Protein AF-A0A931E2P8-F1 (afdb_monomer)

InterPro domains:
  IPR029050 Immunoprotective extracellular, immunoglobulin-like domain superfamily [G3DSA:2.60.40.1240] (151-282)
  IPR029051 Domain of unknown function DUF4352 [PF11611] (153-278)

Secondary structure (DSSP, 8-state):
--------------------------------------PPPP----------PPPPPPPPPPPPPPPPPPPP------PPPP-PPPPP--TTSHHHHHHHHHHHHHHHHHHHHHHHHHHHHHHHTS--S-------SS-----SBTTB-BPTT-EEEETTEEEEEEEEETTTHHHHHHH-TTSPPPPTTEEEEEEEEEEEE----TT-B----EEEEE-TTS-EE-TTS-----TTB--SSS--B-TT-EEEEEEEEEEETTTGGG-EEEEESSTTSPPEEEE--

Structure (mmCIF, N/CA/C/O backbone):
data_AF-A0A931E2P8-F1
#
_entry.id   AF-A0A931E2P8-F1
#
loop_
_atom_site.group_PDB
_atom_site.id
_atom_site.type_symbol
_atom_site.label_atom_id
_atom_site.label_alt_id
_atom_site.label_comp_id
_atom_site.label_asym_id
_atom_site.label_entity_id
_atom_site.label_seq_id
_atom_site.pdbx_PDB_ins_code
_atom_site.Cartn_x
_atom_site.Cartn_y
_atom_site.Cartn_z
_atom_site.occupancy
_atom_site.B_iso_or_equiv
_atom_site.auth_seq_id
_atom_site.auth_comp_id
_atom_site.auth_asym_id
_atom_site.auth_atom_id
_atom_site.pdbx_PDB_model_num
ATOM 1 N N . MET A 1 1 ? -24.477 52.926 55.273 1.00 49.22 1 MET A N 1
ATOM 2 C CA . MET A 1 1 ? -25.189 52.303 56.408 1.00 49.22 1 MET A CA 1
ATOM 3 C C . MET A 1 1 ? -24.153 51.534 57.201 1.00 49.22 1 MET A C 1
ATOM 5 O O . MET A 1 1 ? -23.652 50.525 56.728 1.00 49.22 1 MET A O 1
ATOM 9 N N . SER A 1 2 ? -23.715 52.140 58.300 1.00 45.00 2 SER A N 1
ATOM 10 C CA . SER A 1 2 ? -22.573 51.716 59.109 1.00 45.00 2 SER A CA 1
ATOM 11 C C . SER A 1 2 ? -22.989 50.672 60.145 1.00 45.00 2 SER A C 1
ATOM 13 O O . SER A 1 2 ? -24.054 50.790 60.743 1.00 45.00 2 SER A O 1
ATOM 15 N N . SER A 1 3 ? -22.128 49.674 60.345 1.00 45.75 3 SER A N 1
ATOM 16 C CA . SER A 1 3 ? -22.247 48.615 61.353 1.00 45.75 3 SER A CA 1
ATOM 17 C C . SER A 1 3 ? -21.856 49.133 62.749 1.00 45.75 3 SER A C 1
ATOM 19 O O . SER A 1 3 ? -20.834 49.805 62.891 1.00 45.75 3 SER A O 1
ATOM 21 N N . MET A 1 4 ? -22.665 48.824 63.770 1.00 56.88 4 MET A N 1
ATOM 22 C CA . MET A 1 4 ? -22.442 49.117 65.196 1.00 56.88 4 MET A CA 1
ATOM 23 C C . MET A 1 4 ? -22.637 47.828 66.029 1.00 56.88 4 MET A C 1
ATOM 25 O O . MET A 1 4 ? -23.747 47.313 66.054 1.00 56.88 4 MET A O 1
ATOM 29 N N . TYR A 1 5 ? -21.531 47.336 66.626 1.00 54.03 5 TYR A N 1
ATOM 30 C CA . TYR A 1 5 ? -21.253 46.729 67.967 1.00 54.03 5 TYR A CA 1
ATOM 31 C C . TYR A 1 5 ? -22.404 46.103 68.829 1.00 54.03 5 TYR A C 1
ATOM 33 O O . TYR A 1 5 ? -23.536 46.554 68.694 1.00 54.03 5 TYR A O 1
ATOM 41 N N . PRO A 1 6 ? -22.158 45.189 69.830 1.00 64.38 6 PRO A N 1
ATOM 42 C CA . PRO A 1 6 ? -21.039 45.285 70.789 1.00 64.38 6 PRO A CA 1
ATOM 43 C C . PRO A 1 6 ? -20.489 43.918 71.379 1.00 64.38 6 PRO A C 1
ATOM 45 O O . PRO A 1 6 ? -20.501 42.945 70.632 1.00 64.38 6 PRO A O 1
ATOM 48 N N . PRO A 1 7 ? -19.898 43.800 72.611 1.00 65.75 7 PRO A N 1
ATOM 49 C CA . PRO A 1 7 ? -18.526 43.283 72.829 1.00 65.75 7 PRO A CA 1
ATOM 50 C C . PRO A 1 7 ? -18.394 42.185 73.937 1.00 65.75 7 PRO A C 1
ATOM 52 O O . PRO A 1 7 ? -19.388 41.771 74.525 1.00 65.75 7 PRO A O 1
ATOM 55 N N . SER A 1 8 ? -17.159 41.748 74.252 1.00 48.59 8 SER A N 1
ATOM 56 C CA . SER A 1 8 ? -16.618 41.182 75.534 1.00 48.59 8 SER A CA 1
ATOM 57 C C . SER A 1 8 ? -15.547 40.121 75.199 1.00 48.59 8 SER A C 1
ATOM 59 O O . SER A 1 8 ? -15.795 39.274 74.356 1.00 48.59 8 SER A O 1
ATOM 61 N N . GLY A 1 9 ? -14.278 40.144 75.639 1.00 39.28 9 GLY A N 1
ATOM 62 C CA . GLY A 1 9 ? -13.654 40.429 76.945 1.00 39.28 9 GLY A CA 1
ATOM 63 C C . GLY A 1 9 ? -13.266 39.074 77.574 1.00 39.28 9 GLY A C 1
ATOM 64 O O . GLY A 1 9 ? -14.131 38.220 77.663 1.00 39.28 9 GLY A O 1
ATOM 65 N N . GLY A 1 10 ? -12.058 38.718 78.022 1.00 38.69 10 GLY A N 1
ATOM 66 C CA . GLY A 1 10 ? -10.728 39.318 78.166 1.00 38.69 10 GLY A CA 1
ATOM 67 C C . GLY A 1 10 ? -9.876 38.412 79.102 1.00 38.69 10 GLY A C 1
ATOM 68 O O . GLY A 1 10 ? -10.458 37.619 79.838 1.00 38.69 10 GLY A O 1
ATOM 69 N N . ARG A 1 11 ? -8.539 38.632 79.133 1.00 43.88 11 ARG A N 1
ATOM 70 C CA . ARG A 1 11 ? -7.460 38.073 80.020 1.00 43.88 11 ARG A CA 1
ATOM 71 C C . ARG A 1 11 ? -6.881 36.708 79.572 1.00 43.88 11 ARG A C 1
ATOM 73 O O . ARG A 1 11 ? -7.642 35.764 79.452 1.00 43.88 11 ARG A O 1
ATOM 80 N N . GLY A 1 12 ? -5.590 36.515 79.239 1.00 39.03 12 GLY A N 1
ATOM 81 C CA . GLY A 1 12 ? -4.296 37.033 79.766 1.00 39.03 12 GLY A CA 1
ATOM 82 C C . GLY A 1 12 ? -3.753 36.013 80.794 1.00 39.03 12 GLY A C 1
ATOM 83 O O . GLY A 1 12 ? -4.542 35.604 81.633 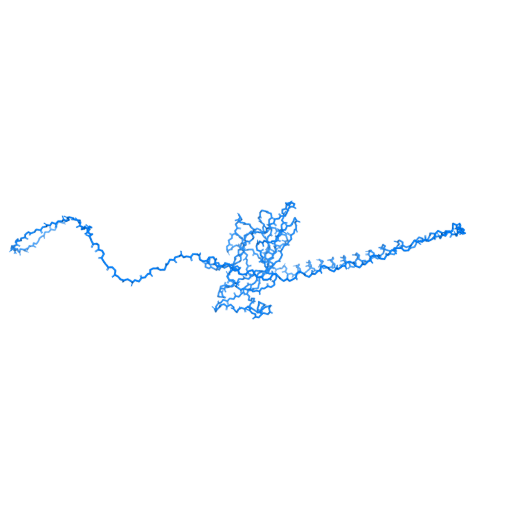1.00 39.03 12 GLY A O 1
ATOM 84 N N . ASN A 1 13 ? -2.517 35.494 80.854 1.00 38.19 13 ASN A N 1
ATOM 85 C CA . ASN A 1 13 ? -1.162 35.816 80.373 1.00 38.19 13 ASN A CA 1
ATOM 86 C C . ASN A 1 13 ? -0.294 34.530 80.445 1.00 38.19 13 ASN A C 1
ATOM 88 O O . ASN A 1 13 ? -0.609 33.649 81.243 1.00 38.19 13 ASN A O 1
ATOM 92 N N . GLY A 1 14 ? 0.854 34.486 79.751 1.00 40.59 14 GLY A N 1
ATOM 93 C CA . GLY A 1 14 ? 1.959 33.574 80.098 1.00 40.59 14 GLY A CA 1
ATOM 94 C C . GLY A 1 14 ? 2.991 33.363 78.985 1.00 40.59 14 GLY A C 1
ATOM 95 O O . GLY A 1 14 ? 2.785 32.524 78.120 1.00 40.59 14 GLY A O 1
ATOM 96 N N . GLN A 1 15 ? 4.073 34.142 79.021 1.00 41.91 15 GLN A N 1
ATOM 97 C CA . GLN A 1 15 ? 5.264 34.104 78.154 1.00 41.91 15 GLN A CA 1
ATOM 98 C C . GLN A 1 15 ? 6.120 32.839 78.380 1.00 41.91 15 GLN A C 1
ATOM 100 O O . GLN A 1 15 ? 6.229 32.423 79.528 1.00 41.91 15 GLN A O 1
ATOM 105 N N . ASP A 1 16 ? 6.799 32.313 77.350 1.00 47.06 16 ASP A N 1
ATOM 106 C CA . ASP A 1 16 ? 8.278 32.312 77.260 1.00 47.06 16 ASP A CA 1
ATOM 107 C C . ASP A 1 16 ? 8.765 31.882 75.855 1.00 47.06 16 ASP A C 1
ATOM 109 O O . ASP A 1 16 ? 8.037 31.272 75.076 1.00 47.06 16 ASP A O 1
ATOM 113 N N . ASN A 1 17 ? 9.989 32.290 75.546 1.00 40.38 17 ASN A N 1
ATOM 114 C CA . ASN A 1 17 ? 10.609 32.538 74.253 1.00 40.38 17 ASN A CA 1
ATOM 115 C C . ASN A 1 17 ? 11.333 31.325 73.642 1.00 40.38 17 ASN A C 1
ATOM 117 O O . ASN A 1 17 ? 11.862 30.486 74.366 1.00 40.38 17 ASN A O 1
ATOM 121 N N . SER A 1 18 ? 11.472 31.316 72.311 1.00 42.84 18 SER A N 1
ATOM 122 C CA . SER A 1 18 ? 12.747 31.341 71.553 1.00 42.84 18 SER A CA 1
ATOM 123 C C . SER A 1 18 ? 12.602 30.664 70.183 1.00 42.84 18 SER A C 1
ATOM 125 O O . SER A 1 18 ? 12.372 29.463 70.064 1.00 42.84 18 SER A O 1
ATOM 127 N N . GLU A 1 19 ? 12.714 31.489 69.145 1.00 52.06 19 GLU A N 1
ATOM 128 C CA . GLU A 1 19 ? 13.025 31.108 67.767 1.00 52.06 19 GLU A CA 1
ATOM 129 C C . GLU A 1 19 ? 14.535 30.825 67.669 1.00 52.06 19 GLU A C 1
ATOM 131 O O . GLU A 1 19 ? 15.288 31.424 68.432 1.00 52.06 19 GLU A O 1
ATOM 136 N N . ASP A 1 20 ? 14.978 29.949 66.757 1.00 47.56 20 ASP A N 1
ATOM 137 C CA . ASP A 1 20 ? 16.137 30.221 65.884 1.00 47.56 20 ASP A CA 1
ATOM 138 C C . ASP A 1 20 ? 16.423 29.086 64.879 1.00 47.56 20 ASP A C 1
ATOM 140 O O . ASP A 1 20 ? 16.027 27.931 65.035 1.00 47.56 20 ASP A O 1
ATOM 144 N N . ASN A 1 21 ? 17.088 29.476 63.792 1.00 42.19 21 ASN A N 1
ATOM 145 C CA . ASN A 1 21 ? 17.084 28.889 62.455 1.00 42.19 21 ASN A CA 1
ATOM 146 C C . ASN A 1 21 ? 18.545 28.663 61.954 1.00 42.19 21 ASN A C 1
ATOM 148 O O . ASN A 1 21 ? 19.312 29.620 61.989 1.00 42.19 21 ASN A O 1
ATOM 152 N N . ILE A 1 22 ? 18.853 27.463 61.393 1.00 42.31 22 ILE A N 1
ATOM 153 C CA . ILE A 1 22 ? 19.942 27.024 60.426 1.00 42.31 22 ILE A CA 1
ATOM 154 C C . ILE A 1 22 ? 21.445 27.187 60.860 1.00 42.31 22 ILE A C 1
ATOM 156 O O . ILE A 1 22 ? 21.683 27.997 61.747 1.00 42.31 22 ILE A O 1
ATOM 160 N N . PRO A 1 23 ? 22.513 26.532 60.275 1.00 50.75 23 PRO A N 1
ATOM 161 C CA . PRO A 1 23 ? 22.641 25.567 59.149 1.00 50.75 23 PRO A CA 1
ATOM 162 C C . PRO A 1 23 ? 23.712 24.415 59.225 1.00 50.75 23 PRO A C 1
ATOM 164 O O . PRO A 1 23 ? 24.406 24.249 60.216 1.00 50.75 23 PRO A O 1
ATOM 167 N N . MET A 1 24 ? 23.793 23.623 58.126 1.00 41.22 24 MET A N 1
ATOM 168 C CA . MET A 1 24 ? 24.846 22.706 57.583 1.00 41.22 24 MET A CA 1
ATOM 169 C C . MET A 1 24 ? 26.050 22.252 58.443 1.00 41.22 24 MET A C 1
ATOM 171 O O . MET A 1 24 ? 26.776 23.085 58.973 1.00 41.22 24 MET A O 1
ATOM 175 N N . SER A 1 25 ? 26.389 20.948 58.345 1.00 43.75 25 SER A N 1
ATOM 176 C CA . SER A 1 25 ? 27.725 20.344 58.048 1.00 43.75 25 SER A CA 1
ATOM 177 C C . SER A 1 25 ? 27.909 19.005 58.777 1.00 43.75 25 SER A C 1
ATOM 179 O O . SER A 1 25 ? 27.671 18.928 59.979 1.00 43.75 25 SER A O 1
ATOM 181 N N . SER A 1 26 ? 28.407 17.960 58.109 1.00 45.16 26 SER A N 1
ATOM 182 C CA . SER A 1 26 ? 29.062 16.826 58.790 1.00 45.16 26 SER A CA 1
ATOM 183 C C . SER A 1 26 ? 30.094 16.139 57.882 1.00 45.16 26 SER A C 1
ATOM 185 O O . SER A 1 26 ? 29.923 16.175 56.663 1.00 45.16 26 SER A O 1
ATOM 187 N N . PRO A 1 27 ? 31.180 15.579 58.455 1.00 53.41 27 PRO A N 1
ATOM 188 C CA . PRO A 1 27 ? 32.508 15.573 57.839 1.00 53.41 27 PRO A CA 1
ATOM 189 C C . PRO A 1 27 ? 33.026 14.182 57.432 1.00 53.41 27 PRO A C 1
ATOM 191 O O . PRO A 1 27 ? 32.533 13.150 57.886 1.00 53.41 27 PRO A O 1
ATOM 194 N N . SER A 1 28 ? 34.065 14.190 56.594 1.00 39.78 28 SER A N 1
ATOM 195 C CA . SER A 1 28 ? 34.936 13.062 56.243 1.00 39.78 28 SER A CA 1
ATOM 196 C C . SER A 1 28 ? 36.103 12.885 57.232 1.00 39.78 28 SER A C 1
ATOM 198 O O . SER A 1 28 ? 36.504 13.861 57.863 1.00 39.78 28 SER A O 1
ATOM 200 N N . ASP A 1 29 ? 36.613 11.641 57.325 1.00 40.47 29 ASP A N 1
ATOM 201 C CA . ASP A 1 29 ? 38.028 11.187 57.483 1.00 40.47 29 ASP A CA 1
ATOM 202 C C . ASP A 1 29 ? 38.094 9.911 58.371 1.00 40.47 29 ASP A C 1
ATOM 204 O O . ASP A 1 29 ? 37.689 9.927 59.528 1.00 40.47 29 ASP A O 1
ATOM 208 N N . TYR A 1 30 ? 38.300 8.709 57.805 1.00 33.56 30 TYR A N 1
ATOM 209 C CA . TYR A 1 30 ? 39.569 7.996 57.505 1.00 33.56 30 TYR A CA 1
ATOM 210 C C . TYR A 1 30 ? 40.187 7.227 58.702 1.00 33.56 30 TYR A C 1
ATOM 212 O O . TYR A 1 30 ? 40.613 7.861 59.654 1.00 33.56 30 TYR A O 1
ATOM 220 N N . TYR A 1 31 ? 40.240 5.877 58.629 1.00 35.06 31 TYR A N 1
ATOM 221 C CA . TYR A 1 31 ? 41.417 4.987 58.846 1.00 35.06 31 TYR A CA 1
ATOM 222 C C . TYR A 1 31 ? 41.067 3.481 58.656 1.00 35.06 31 TYR A C 1
ATOM 224 O O . TYR A 1 31 ? 40.352 2.882 59.450 1.00 35.06 31 TYR A O 1
ATOM 232 N N . ASP A 1 32 ? 41.569 2.930 57.549 1.00 30.81 32 ASP A N 1
ATOM 233 C CA . ASP A 1 32 ? 42.426 1.743 57.316 1.00 30.81 32 ASP A CA 1
ATOM 234 C C . ASP A 1 32 ? 42.237 0.289 57.860 1.00 30.81 32 ASP A C 1
ATOM 236 O O . ASP A 1 32 ? 42.051 0.032 59.044 1.00 30.81 32 ASP A O 1
ATOM 240 N N . TYR A 1 33 ? 42.427 -0.641 56.896 1.00 32.75 33 TYR A N 1
ATOM 241 C CA . TYR A 1 33 ? 42.680 -2.106 56.810 1.00 32.75 33 TYR A CA 1
ATOM 242 C C . TYR A 1 33 ? 42.394 -3.111 57.956 1.00 32.75 33 TYR A C 1
ATOM 244 O O . TYR A 1 33 ? 43.045 -3.116 58.995 1.00 32.75 33 TYR A O 1
ATOM 252 N N . THR A 1 34 ? 41.640 -4.181 57.628 1.00 37.69 34 THR A N 1
ATOM 253 C CA . THR A 1 34 ? 42.180 -5.562 57.456 1.00 37.69 34 THR A CA 1
ATOM 254 C C . THR A 1 34 ? 41.163 -6.561 56.853 1.00 37.69 34 THR A C 1
ATOM 256 O O . THR A 1 34 ? 40.097 -6.816 57.394 1.00 37.69 34 THR A O 1
ATOM 259 N N . SER A 1 35 ? 41.555 -7.124 55.702 1.00 35.00 35 SER A N 1
ATOM 260 C CA . SER A 1 35 ? 41.288 -8.452 55.108 1.00 35.00 35 SER A CA 1
ATOM 261 C C . SER A 1 35 ? 40.168 -9.367 55.659 1.00 35.00 35 SER A C 1
ATOM 263 O O . SER A 1 35 ? 40.291 -9.931 56.742 1.00 35.00 35 SER A O 1
ATOM 265 N N . SER A 1 36 ? 39.183 -9.708 54.814 1.00 40.41 36 SER A N 1
ATOM 266 C CA . SER A 1 36 ? 39.039 -11.081 54.273 1.00 40.41 36 SER A CA 1
ATOM 267 C C . SER A 1 36 ? 37.905 -11.204 53.236 1.00 40.41 36 SER A C 1
ATOM 269 O O . SER A 1 36 ? 36.727 -11.102 53.544 1.00 40.41 36 SER A O 1
ATOM 271 N N . GLY A 1 37 ? 38.316 -11.444 51.985 1.00 35.75 37 GLY A N 1
ATOM 272 C CA . GLY A 1 37 ? 37.671 -12.316 50.995 1.00 35.75 37 GLY A CA 1
ATOM 273 C C . GLY A 1 37 ? 36.203 -12.102 50.613 1.00 35.75 37 GLY A C 1
ATOM 274 O O . GLY A 1 37 ? 35.332 -12.746 51.179 1.00 35.75 37 GLY A O 1
ATOM 275 N N . GLN A 1 38 ? 35.962 -11.411 49.495 1.00 37.75 38 GLN A N 1
ATOM 276 C CA . GLN A 1 38 ? 35.389 -12.058 48.305 1.00 37.75 38 GLN A CA 1
ATOM 277 C C . GLN A 1 38 ? 35.579 -11.168 47.068 1.00 37.75 38 GLN A C 1
ATOM 279 O O . GLN A 1 38 ? 35.230 -9.993 47.038 1.00 37.75 38 GLN A O 1
ATOM 284 N N . SER A 1 39 ? 36.245 -11.752 46.078 1.00 38.91 39 SER A N 1
ATOM 285 C CA . SER A 1 39 ? 36.796 -11.131 44.880 1.00 38.91 39 SER A CA 1
ATOM 286 C C . SER A 1 39 ? 35.727 -10.735 43.865 1.00 38.91 39 SER A C 1
ATOM 288 O O . SER A 1 39 ? 34.932 -11.570 43.435 1.00 38.91 39 SER A O 1
ATOM 290 N N . GLN A 1 40 ? 35.800 -9.482 43.417 1.00 36.84 40 GLN A N 1
ATOM 291 C CA . GLN A 1 40 ? 35.239 -9.007 42.156 1.00 36.84 40 GLN A CA 1
ATOM 292 C C . GLN A 1 40 ? 35.834 -9.802 40.983 1.00 36.84 40 GLN A C 1
ATOM 294 O O . GLN A 1 40 ? 37.048 -10.004 40.912 1.00 36.84 40 GLN A O 1
ATOM 299 N N . ALA A 1 41 ? 34.977 -10.249 40.067 1.00 41.81 41 ALA A N 1
ATOM 300 C CA . ALA A 1 41 ? 35.390 -10.862 38.811 1.00 41.81 41 ALA A CA 1
ATOM 301 C C . ALA A 1 41 ? 35.985 -9.790 37.877 1.00 41.81 41 ALA A C 1
ATOM 303 O O . ALA A 1 41 ? 35.336 -8.764 37.655 1.00 41.81 41 ALA A O 1
ATOM 304 N N . PRO A 1 42 ? 37.189 -9.989 37.314 1.00 44.00 42 PRO A N 1
ATOM 305 C CA . PRO A 1 42 ? 37.718 -9.087 36.309 1.00 44.00 42 PRO A CA 1
ATOM 306 C C . PRO A 1 42 ? 37.137 -9.426 34.933 1.00 44.00 42 PRO A C 1
ATOM 308 O O . PRO A 1 42 ? 37.080 -10.585 34.521 1.00 44.00 42 PRO A O 1
ATOM 311 N N . PHE A 1 43 ? 36.759 -8.377 34.204 1.00 47.19 43 PHE A N 1
ATOM 312 C CA . PHE A 1 43 ? 36.606 -8.397 32.756 1.00 47.19 43 PHE A CA 1
ATOM 313 C C . PHE A 1 43 ? 37.955 -8.764 32.121 1.00 47.19 43 PHE A C 1
ATOM 315 O O . PHE A 1 43 ? 38.823 -7.915 31.936 1.00 47.19 43 PHE A O 1
ATOM 322 N N . GLY A 1 44 ? 38.131 -10.049 31.822 1.00 40.62 44 GLY A N 1
ATOM 323 C CA . GLY A 1 44 ? 39.202 -10.578 30.990 1.00 40.62 44 GLY A CA 1
ATOM 324 C C . GLY A 1 44 ? 38.611 -11.069 29.676 1.00 40.62 44 GLY A C 1
ATOM 325 O O . GLY A 1 44 ? 37.882 -12.057 29.653 1.00 40.62 44 GLY A O 1
ATOM 326 N N . GLN A 1 45 ? 38.906 -10.359 28.588 1.00 45.59 45 GLN A N 1
ATOM 327 C CA . GLN A 1 45 ? 38.711 -10.853 27.230 1.00 45.59 45 GLN A CA 1
ATOM 328 C C . GLN A 1 45 ? 39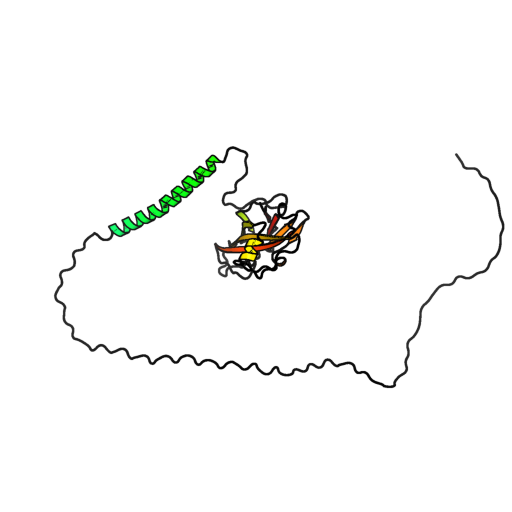.655 -12.038 26.998 1.00 45.59 45 GLN A C 1
ATOM 330 O O . GLN A 1 45 ? 40.792 -11.861 26.567 1.00 45.59 45 GLN A O 1
ATOM 335 N N . ASP A 1 46 ? 39.181 -13.252 27.265 1.00 34.84 46 ASP A N 1
ATOM 336 C CA . ASP A 1 46 ? 39.786 -14.451 26.700 1.00 34.84 46 ASP A CA 1
ATOM 337 C C . ASP A 1 46 ? 39.323 -14.575 25.245 1.00 34.84 46 ASP A C 1
ATOM 339 O O . ASP A 1 46 ? 38.284 -15.163 24.935 1.00 34.84 46 ASP A O 1
ATOM 343 N N . TYR A 1 47 ? 40.129 -14.035 24.329 1.00 41.78 47 TYR A N 1
ATOM 344 C CA . TYR A 1 47 ? 40.143 -14.475 22.935 1.00 41.78 47 TYR A CA 1
ATOM 345 C C . TYR A 1 47 ? 40.656 -15.917 22.886 1.00 41.78 47 TYR A C 1
ATOM 347 O O . TYR A 1 47 ? 41.792 -16.200 22.503 1.00 41.78 47 TYR A O 1
ATOM 355 N N . ARG A 1 48 ? 39.804 -16.867 23.273 1.00 38.69 48 ARG A N 1
ATOM 356 C CA . ARG A 1 48 ? 39.970 -18.251 22.854 1.00 38.69 48 ARG A CA 1
ATOM 357 C C . ARG A 1 48 ? 39.593 -18.318 21.384 1.00 38.69 48 ARG A C 1
ATOM 359 O O . ARG A 1 48 ? 38.427 -18.193 21.026 1.00 38.69 48 ARG A O 1
ATOM 366 N N . ALA A 1 49 ? 40.622 -18.486 20.558 1.00 41.78 49 ALA A N 1
ATOM 367 C CA . ALA A 1 49 ? 40.524 -18.800 19.146 1.00 41.78 49 ALA A CA 1
ATOM 368 C C . ALA A 1 49 ? 39.389 -19.805 18.907 1.00 41.78 49 ALA A C 1
ATOM 370 O O . ALA A 1 49 ? 39.471 -20.962 19.327 1.00 41.78 49 ALA A O 1
ATOM 371 N N . GLN A 1 50 ? 38.330 -19.351 18.234 1.00 41.19 50 GLN A N 1
ATOM 372 C CA . GLN A 1 50 ? 37.413 -20.250 17.560 1.00 41.19 50 GLN A CA 1
ATOM 373 C C . GLN A 1 50 ? 38.257 -21.047 16.572 1.00 41.19 50 GLN A C 1
ATOM 375 O O . GLN A 1 50 ? 38.822 -20.510 15.620 1.00 41.19 50 GLN A O 1
ATOM 380 N N . SER A 1 51 ? 38.403 -22.332 16.869 1.00 39.84 51 SER A N 1
ATOM 381 C CA . SER A 1 51 ? 38.956 -23.318 15.960 1.00 39.84 51 SER A CA 1
ATOM 382 C C . SER A 1 51 ? 38.259 -23.165 14.617 1.00 39.84 51 SER A C 1
ATOM 384 O O . SER A 1 51 ? 37.036 -23.285 14.543 1.00 39.84 51 SER A O 1
ATOM 386 N N . TYR A 1 52 ? 39.054 -22.863 13.595 1.00 45.19 52 TYR A N 1
ATOM 387 C CA . TYR A 1 52 ? 38.651 -22.749 12.205 1.00 45.19 52 TYR A CA 1
ATOM 388 C C . TYR A 1 52 ? 37.654 -23.858 11.868 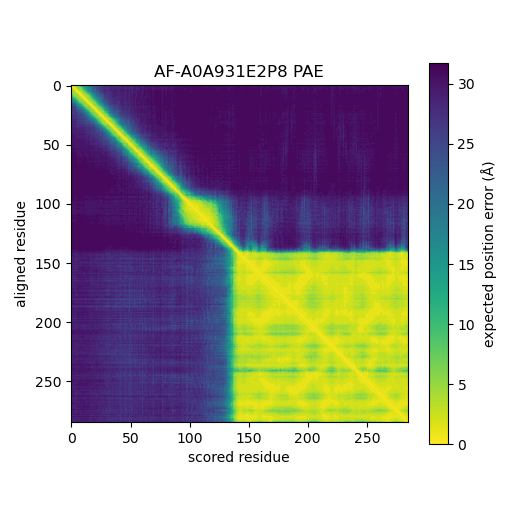1.00 45.19 52 TYR A C 1
ATOM 390 O O . TYR A 1 52 ? 37.985 -25.043 11.961 1.00 45.19 52 TYR A O 1
ATOM 398 N N . ALA A 1 53 ? 36.432 -23.469 11.503 1.00 45.22 53 ALA A N 1
ATOM 399 C CA . ALA A 1 53 ? 35.525 -24.369 10.820 1.00 45.22 53 ALA A CA 1
ATOM 400 C C . ALA A 1 53 ? 36.302 -24.971 9.643 1.00 45.22 53 ALA A C 1
ATOM 402 O O . ALA A 1 53 ? 36.870 -24.243 8.823 1.00 45.22 53 ALA A O 1
ATOM 403 N N . GLN A 1 54 ? 36.403 -26.299 9.632 1.00 44.38 54 GLN A N 1
ATOM 404 C CA . GLN A 1 54 ? 37.036 -27.048 8.559 1.00 44.38 54 GLN A CA 1
ATOM 405 C C . GLN A 1 54 ? 36.413 -26.599 7.239 1.00 44.38 54 GLN A C 1
ATOM 407 O O . GLN A 1 54 ? 35.210 -26.747 7.029 1.00 44.38 54 GLN A O 1
ATOM 412 N N . GLN A 1 55 ? 37.236 -26.023 6.364 1.00 50.72 55 GLN A N 1
ATOM 413 C CA . GLN A 1 55 ? 36.860 -25.799 4.979 1.00 50.72 55 GLN A CA 1
ATOM 414 C C . GLN A 1 55 ? 36.461 -27.153 4.393 1.00 50.72 55 GLN A C 1
ATOM 416 O O . GLN A 1 55 ? 37.250 -28.101 4.414 1.00 50.72 55 GLN A O 1
ATOM 421 N N . ALA A 1 56 ? 35.232 -27.245 3.890 1.00 51.38 56 ALA A N 1
ATOM 422 C CA . ALA A 1 56 ? 34.830 -28.358 3.050 1.00 51.38 56 ALA A CA 1
ATOM 423 C C . ALA A 1 56 ? 35.859 -28.508 1.911 1.00 51.38 56 ALA A C 1
ATOM 425 O O . ALA A 1 56 ? 36.300 -27.491 1.359 1.00 51.38 56 ALA A O 1
ATOM 426 N N . PRO A 1 57 ? 36.282 -29.733 1.556 1.00 50.56 57 PRO A N 1
ATOM 427 C CA . PRO A 1 57 ? 37.206 -29.919 0.452 1.00 50.56 57 PRO A CA 1
ATOM 428 C C . PRO A 1 57 ? 36.581 -29.352 -0.824 1.00 50.56 57 PRO A C 1
ATOM 430 O O . PRO A 1 57 ? 35.490 -29.753 -1.231 1.00 50.56 57 PRO A O 1
ATOM 433 N N . GLN A 1 58 ? 37.288 -28.402 -1.438 1.00 45.41 58 GLN A N 1
ATOM 434 C CA . GLN A 1 58 ? 36.998 -27.894 -2.773 1.00 45.41 58 GLN A CA 1
ATOM 435 C C . GLN A 1 58 ? 36.872 -29.094 -3.720 1.00 45.41 58 GLN A C 1
ATOM 437 O O . GLN A 1 58 ? 37.827 -29.852 -3.905 1.00 45.41 58 GLN A O 1
ATOM 442 N N . GLN A 1 59 ? 35.683 -29.287 -4.290 1.00 53.34 59 GLN A N 1
ATOM 443 C CA . GLN A 1 59 ? 35.478 -30.232 -5.384 1.00 53.34 59 GLN A CA 1
ATOM 444 C C . GLN A 1 59 ? 36.411 -29.814 -6.534 1.00 53.34 59 GLN A C 1
ATOM 446 O O . GLN A 1 59 ? 36.386 -28.643 -6.925 1.00 53.34 59 GLN A O 1
ATOM 451 N N . PRO A 1 60 ? 37.255 -30.706 -7.081 1.00 52.00 60 PRO A N 1
ATOM 452 C CA . PRO A 1 60 ? 38.044 -30.370 -8.254 1.00 52.00 60 PRO A CA 1
ATOM 453 C C . PRO A 1 60 ? 37.098 -30.016 -9.401 1.00 52.00 60 PRO A C 1
ATOM 455 O O . PRO A 1 60 ? 36.155 -30.759 -9.676 1.00 52.00 60 PRO A O 1
ATOM 458 N N . TYR A 1 61 ? 37.362 -28.902 -10.085 1.00 48.59 61 TYR A N 1
ATOM 459 C CA . TYR A 1 61 ? 36.726 -28.604 -11.365 1.00 48.59 61 TYR A CA 1
ATOM 460 C C . TYR A 1 61 ? 36.802 -29.847 -12.272 1.00 48.59 61 TYR A C 1
ATOM 462 O O . TYR A 1 61 ? 37.880 -30.446 -12.372 1.00 48.59 61 TYR A O 1
ATOM 470 N N . PRO A 1 62 ? 35.709 -30.257 -12.940 1.00 57.97 62 PRO A N 1
ATOM 471 C CA . PRO A 1 62 ? 35.783 -31.354 -13.889 1.00 57.97 62 PRO A CA 1
ATOM 472 C C . PRO A 1 62 ? 36.777 -30.990 -14.996 1.00 57.97 62 PRO A C 1
ATOM 474 O O . PRO A 1 62 ? 36.676 -29.938 -15.630 1.00 57.97 62 PRO A O 1
ATOM 477 N N . GLN A 1 63 ? 37.767 -31.862 -15.199 1.00 55.69 63 GLN A N 1
ATOM 478 C CA . GLN A 1 63 ? 38.726 -31.737 -16.289 1.00 55.69 63 GLN A CA 1
ATOM 479 C C . GLN A 1 63 ? 37.967 -31.714 -17.619 1.00 55.69 63 GLN A C 1
ATOM 481 O O . GLN A 1 63 ? 37.134 -32.584 -17.882 1.00 55.69 63 GLN A O 1
ATOM 486 N N . GLN A 1 64 ? 38.253 -30.720 -18.460 1.00 55.91 64 GLN A N 1
ATOM 487 C CA . GLN A 1 64 ? 37.755 -30.695 -19.831 1.00 55.91 64 GLN A CA 1
ATOM 488 C C . GLN A 1 64 ? 38.238 -31.954 -20.557 1.00 55.91 64 GLN A C 1
ATOM 490 O O . GLN A 1 64 ? 39.430 -32.268 -20.551 1.00 55.91 64 GLN A O 1
ATOM 495 N N . ALA A 1 65 ? 37.305 -32.677 -21.176 1.00 57.28 65 ALA A N 1
ATOM 496 C CA . ALA A 1 65 ? 37.630 -33.808 -22.031 1.00 57.28 65 ALA A CA 1
ATOM 497 C C . ALA A 1 65 ? 38.588 -33.366 -23.159 1.00 57.28 65 ALA A C 1
ATOM 499 O O . ALA A 1 65 ? 38.470 -32.234 -23.644 1.00 57.28 65 ALA A O 1
ATOM 500 N N . PRO A 1 66 ? 39.517 -34.229 -23.612 1.00 54.50 66 PRO A N 1
ATOM 501 C CA . PRO A 1 66 ? 40.401 -33.899 -24.722 1.00 54.50 66 PRO A CA 1
ATOM 502 C C . PRO A 1 66 ? 39.581 -33.537 -25.964 1.00 54.50 66 PRO A C 1
ATOM 504 O O . PRO A 1 66 ? 38.753 -34.327 -26.422 1.00 54.50 66 PRO A O 1
ATOM 507 N N . GLN A 1 67 ? 39.827 -32.349 -26.516 1.00 49.47 67 GLN A N 1
ATOM 508 C CA . GLN A 1 67 ? 39.290 -31.941 -27.811 1.00 49.47 67 GLN A CA 1
ATOM 509 C C . GLN A 1 67 ? 39.770 -32.941 -28.872 1.00 49.47 67 GLN A C 1
ATOM 511 O O . GLN A 1 67 ? 40.972 -33.100 -29.091 1.00 49.47 67 GLN A O 1
ATOM 516 N N . GLN A 1 68 ? 38.834 -33.638 -29.515 1.00 52.72 68 GLN A N 1
ATOM 517 C CA . GLN A 1 68 ? 39.132 -34.464 -30.682 1.00 52.72 68 GLN A CA 1
ATOM 518 C C . GLN A 1 68 ? 39.605 -33.542 -31.823 1.00 52.72 68 GLN A C 1
ATOM 520 O O . GLN A 1 68 ? 38.953 -32.525 -32.077 1.00 52.72 68 GLN A O 1
ATOM 525 N N . PRO A 1 69 ? 40.708 -33.850 -32.530 1.00 49.03 69 PRO A N 1
ATOM 526 C CA . PRO A 1 69 ? 41.113 -33.072 -33.693 1.00 49.03 69 PRO A CA 1
ATOM 527 C C . PRO A 1 69 ? 40.048 -33.172 -34.788 1.00 49.03 69 PRO A C 1
ATOM 529 O O . PRO A 1 69 ? 39.618 -34.271 -35.141 1.00 49.03 69 PRO A O 1
ATOM 532 N N . TYR A 1 70 ? 39.653 -32.033 -35.357 1.00 39.12 70 TYR A N 1
ATOM 533 C CA . TYR A 1 70 ? 38.833 -32.008 -36.567 1.00 39.12 70 TYR A CA 1
ATOM 534 C C . TYR A 1 70 ? 39.532 -32.804 -37.684 1.00 39.12 70 TYR A C 1
ATOM 536 O O . TYR A 1 70 ? 40.720 -32.570 -37.934 1.00 39.12 70 TYR A O 1
ATOM 544 N N . PRO A 1 71 ? 38.842 -33.720 -38.389 1.00 47.69 71 PRO A N 1
ATOM 545 C CA . PRO A 1 71 ? 39.431 -34.382 -39.540 1.00 47.69 71 PRO A CA 1
ATOM 546 C C . PRO A 1 71 ? 39.703 -33.353 -40.643 1.00 47.69 71 PRO A C 1
ATOM 548 O O . PRO A 1 71 ? 38.805 -32.640 -41.091 1.00 47.69 71 PRO A O 1
ATOM 551 N N . GLN A 1 72 ? 40.960 -33.287 -41.084 1.00 45.16 72 GLN A N 1
ATOM 552 C CA . GLN A 1 72 ? 41.346 -32.546 -42.280 1.00 45.16 72 GLN A CA 1
ATOM 553 C C . GLN A 1 72 ? 40.677 -33.192 -43.492 1.00 45.16 72 GLN A C 1
ATOM 555 O O . GLN A 1 72 ? 40.938 -34.350 -43.824 1.00 45.16 72 GLN A O 1
ATOM 560 N N . GLN A 1 73 ? 39.801 -32.442 -44.152 1.00 42.00 73 GLN A N 1
ATOM 561 C CA . GLN A 1 73 ? 39.160 -32.889 -45.375 1.00 42.00 73 GLN A CA 1
ATOM 562 C C . GLN A 1 73 ? 40.177 -32.810 -46.518 1.00 42.00 73 GLN A C 1
ATOM 564 O O . GLN A 1 73 ? 40.644 -31.732 -46.887 1.00 42.00 73 GLN A O 1
ATOM 569 N N . ALA A 1 74 ? 40.553 -33.979 -47.034 1.00 42.81 74 ALA A N 1
ATOM 570 C CA . ALA A 1 74 ? 41.452 -34.123 -48.167 1.00 42.81 74 ALA A CA 1
ATOM 571 C C . ALA A 1 74 ? 40.903 -33.392 -49.403 1.00 42.81 74 ALA A C 1
ATOM 573 O O . ALA A 1 74 ? 39.712 -33.455 -49.719 1.00 42.81 74 ALA A O 1
ATOM 574 N N . SER A 1 75 ? 41.804 -32.708 -50.103 1.00 46.03 75 SER A N 1
ATOM 575 C CA . SER A 1 75 ? 41.581 -31.977 -51.345 1.00 46.03 75 SER A CA 1
ATOM 576 C C . SER A 1 75 ? 41.116 -32.908 -52.472 1.00 46.03 75 SER A C 1
ATOM 578 O O . SER A 1 75 ? 41.908 -33.585 -53.124 1.00 46.03 75 SER A O 1
ATOM 580 N N . GLY A 1 76 ? 39.804 -32.926 -52.713 1.00 42.97 76 GLY A N 1
ATOM 581 C CA . GLY A 1 76 ? 39.179 -33.538 -53.884 1.00 42.97 76 GLY A CA 1
ATOM 582 C C . GLY A 1 76 ? 39.006 -32.522 -55.014 1.00 42.97 76 GLY A C 1
ATOM 583 O O . GLY A 1 76 ? 38.565 -31.399 -54.791 1.00 42.97 76 GLY A O 1
ATOM 584 N N . ALA A 1 77 ? 39.393 -32.928 -56.218 1.00 38.81 77 ALA A N 1
ATOM 585 C CA . ALA A 1 77 ? 39.529 -32.126 -57.426 1.00 38.81 77 ALA A CA 1
ATOM 586 C C . ALA A 1 77 ? 38.266 -31.357 -57.871 1.00 38.81 77 ALA A C 1
ATOM 588 O O . ALA A 1 77 ? 37.141 -31.849 -57.786 1.00 38.81 77 ALA A O 1
ATOM 589 N N . TYR A 1 78 ? 38.491 -30.168 -58.437 1.00 40.88 78 TYR A N 1
ATOM 590 C CA . TYR A 1 78 ? 37.494 -29.334 -59.107 1.00 40.88 78 TYR A CA 1
ATOM 591 C C . TYR A 1 78 ? 36.888 -30.051 -60.326 1.00 40.88 78 TYR A C 1
ATOM 593 O O . TYR A 1 78 ? 37.486 -30.087 -61.400 1.00 40.88 78 TYR A O 1
ATOM 601 N N . GLY A 1 79 ? 35.681 -30.593 -60.171 1.00 43.56 79 GLY A N 1
ATOM 602 C CA . GLY A 1 79 ? 34.795 -30.929 -61.283 1.00 43.56 79 GLY A CA 1
ATOM 603 C C . GLY A 1 79 ? 33.819 -29.780 -61.527 1.00 43.56 79 GLY A C 1
ATOM 604 O O . GLY A 1 79 ? 33.068 -29.408 -60.630 1.00 43.56 79 GLY A O 1
ATOM 605 N N . VAL A 1 80 ? 33.829 -29.205 -62.730 1.00 50.84 80 VAL A N 1
ATOM 606 C CA . VAL A 1 80 ? 32.824 -28.224 -63.171 1.00 50.84 80 VAL A CA 1
ATOM 607 C C . VAL A 1 80 ? 31.460 -28.931 -63.253 1.00 50.84 80 VAL A C 1
ATOM 609 O O . VAL A 1 80 ? 31.355 -29.915 -63.989 1.00 50.84 80 VAL A O 1
ATOM 612 N N . PRO A 1 81 ? 30.411 -28.492 -62.530 1.00 51.66 81 PRO A N 1
ATOM 613 C CA . PRO A 1 81 ? 29.100 -29.122 -62.632 1.00 51.66 81 PRO A CA 1
ATOM 614 C C . PRO A 1 81 ? 28.425 -28.771 -63.973 1.00 51.66 81 PRO A C 1
ATOM 616 O O . PRO A 1 81 ? 28.568 -27.645 -64.459 1.00 51.66 81 PRO A O 1
ATOM 619 N N . PRO A 1 82 ? 27.674 -29.704 -64.590 1.00 54.00 82 PRO A N 1
ATOM 620 C CA . PRO A 1 82 ? 26.955 -29.435 -65.826 1.00 54.00 82 PRO A CA 1
ATOM 621 C C . PRO A 1 82 ? 25.832 -28.418 -65.595 1.00 54.00 82 PRO A C 1
ATOM 623 O O . PRO A 1 82 ? 25.147 -28.433 -64.572 1.00 54.00 82 PRO A O 1
ATOM 626 N N . ASN A 1 83 ? 25.667 -27.538 -66.582 1.00 60.31 83 ASN A N 1
ATOM 627 C CA . ASN A 1 83 ? 24.751 -26.404 -66.605 1.00 60.31 83 ASN A CA 1
ATOM 628 C C . ASN A 1 83 ? 23.304 -26.847 -66.296 1.00 60.31 83 ASN A C 1
ATOM 630 O O . ASN A 1 83 ? 22.623 -27.407 -67.157 1.00 60.31 83 ASN A O 1
ATOM 634 N N . GLN A 1 84 ? 22.840 -26.628 -65.063 1.00 59.09 84 GLN A N 1
ATOM 635 C CA . GLN A 1 84 ? 21.449 -26.880 -64.691 1.00 59.09 84 GLN A CA 1
ATOM 636 C C . GLN A 1 84 ? 20.574 -25.712 -65.171 1.00 59.09 84 GLN A C 1
ATOM 638 O O . GLN A 1 84 ? 20.932 -24.552 -64.950 1.00 59.09 84 GLN A O 1
ATOM 643 N N . PRO A 1 85 ? 19.421 -25.970 -65.814 1.00 59.19 85 PRO A N 1
ATOM 644 C CA . PRO A 1 85 ? 18.501 -24.903 -66.180 1.00 59.19 85 PRO A CA 1
ATOM 645 C C . PRO A 1 85 ? 17.965 -24.223 -64.912 1.00 59.19 85 PRO A C 1
ATOM 647 O O . PRO A 1 85 ? 17.483 -24.890 -63.998 1.00 59.19 85 PRO A O 1
ATOM 650 N N . MET A 1 86 ? 18.056 -22.890 -64.859 1.00 58.31 86 MET A N 1
ATOM 651 C CA . MET A 1 86 ? 17.584 -22.091 -63.722 1.00 58.31 86 MET A CA 1
ATOM 652 C C . MET A 1 86 ? 16.107 -22.387 -63.398 1.00 58.31 86 MET A C 1
ATOM 654 O O . MET A 1 86 ? 15.290 -22.487 -64.322 1.00 58.31 86 MET A O 1
ATOM 658 N N . PRO A 1 87 ? 15.721 -22.458 -62.109 1.00 60.09 87 PRO A N 1
ATOM 659 C CA . PRO A 1 87 ? 14.323 -22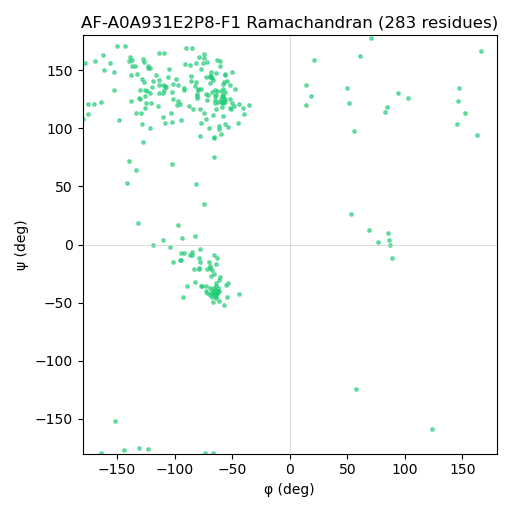.602 -61.737 1.00 60.09 87 PRO A CA 1
ATOM 660 C C . PRO A 1 87 ? 13.545 -21.355 -62.171 1.00 60.09 87 PRO A C 1
ATOM 662 O O . PRO A 1 87 ? 13.921 -20.220 -61.869 1.00 60.09 87 PRO A O 1
ATOM 665 N N . LYS A 1 88 ? 12.440 -21.558 -62.897 1.00 63.47 88 LYS A N 1
ATOM 666 C CA . LYS A 1 88 ? 11.525 -20.469 -63.253 1.00 63.47 88 LYS A CA 1
ATOM 667 C C . LYS A 1 88 ? 10.936 -19.869 -61.976 1.00 63.47 88 LYS A C 1
ATOM 669 O O . LYS A 1 88 ? 10.284 -20.563 -61.200 1.00 63.47 88 LYS A O 1
ATOM 674 N N . LYS A 1 89 ? 11.141 -18.563 -61.800 1.00 53.09 89 LYS A N 1
ATOM 675 C CA . LYS A 1 89 ? 10.543 -17.729 -60.753 1.00 53.09 89 LYS A CA 1
ATOM 676 C C . LYS A 1 89 ? 9.012 -17.827 -60.812 1.00 53.09 89 LYS A C 1
ATOM 678 O O . LYS A 1 89 ? 8.385 -17.234 -61.686 1.00 53.09 89 LYS A O 1
ATOM 683 N N . GLY A 1 90 ? 8.419 -18.581 -59.889 1.00 55.75 90 GLY A N 1
ATOM 684 C CA . GLY A 1 90 ? 6.978 -18.588 -59.646 1.00 55.75 90 GLY A CA 1
ATOM 685 C C . GLY A 1 90 ? 6.609 -17.499 -58.638 1.00 55.75 90 GLY A C 1
ATOM 686 O O . GLY A 1 90 ? 7.059 -17.537 -57.497 1.00 55.75 90 GLY A O 1
ATOM 687 N N . ASN A 1 91 ? 5.776 -16.535 -59.035 1.00 56.34 91 ASN A N 1
ATOM 688 C CA . ASN A 1 91 ? 5.324 -15.410 -58.199 1.00 56.34 91 ASN A CA 1
ATOM 689 C C . ASN A 1 91 ? 4.277 -15.811 -57.122 1.00 56.34 91 ASN A C 1
ATOM 691 O O . ASN A 1 91 ? 3.364 -15.043 -56.838 1.00 56.34 91 ASN A O 1
ATOM 695 N N . GLY A 1 92 ? 4.361 -17.014 -56.540 1.00 54.31 92 GLY A N 1
ATOM 696 C CA . GLY A 1 92 ? 3.287 -17.600 -55.717 1.00 54.31 92 GLY A CA 1
ATOM 697 C C . GLY A 1 92 ? 3.452 -17.535 -54.191 1.00 54.31 92 GLY A C 1
ATOM 698 O O . GLY A 1 92 ? 2.475 -17.739 -53.482 1.00 54.31 92 GLY A O 1
ATOM 699 N N . ALA A 1 93 ? 4.644 -17.250 -53.656 1.00 52.06 93 ALA A N 1
ATOM 700 C CA . ALA A 1 93 ? 4.916 -17.406 -52.215 1.00 52.06 93 ALA A CA 1
ATOM 701 C C . ALA A 1 93 ? 4.747 -16.128 -51.363 1.00 52.06 93 ALA A C 1
ATOM 703 O O . ALA A 1 93 ? 4.675 -16.217 -50.143 1.00 52.06 93 ALA A O 1
ATOM 704 N N . ALA A 1 94 ? 4.645 -14.940 -51.968 1.00 52.66 94 ALA A N 1
ATOM 705 C CA . ALA A 1 94 ? 4.512 -13.683 -51.215 1.00 52.66 94 ALA A CA 1
ATOM 706 C C . ALA A 1 94 ? 3.064 -13.376 -50.774 1.00 52.66 94 ALA A C 1
ATOM 708 O O . ALA A 1 94 ? 2.852 -12.621 -49.831 1.00 52.66 94 ALA A O 1
ATOM 709 N N . ILE A 1 95 ? 2.063 -13.974 -51.427 1.00 53.47 95 ILE A N 1
ATOM 710 C CA . ILE A 1 95 ? 0.641 -13.672 -51.184 1.00 53.47 95 ILE A CA 1
ATOM 711 C C . ILE A 1 95 ? 0.106 -14.442 -49.962 1.00 53.47 95 ILE A C 1
ATOM 713 O O . ILE A 1 95 ? -0.705 -13.910 -49.210 1.00 53.47 95 ILE A O 1
ATOM 717 N N . GLY A 1 96 ? 0.615 -15.652 -49.694 1.00 48.81 96 GLY A N 1
ATOM 718 C CA . GLY A 1 96 ? 0.198 -16.462 -48.540 1.00 48.81 96 GLY A CA 1
ATOM 719 C C . GLY A 1 96 ? 0.573 -15.851 -47.183 1.00 48.81 96 GLY A C 1
ATOM 720 O O . GLY A 1 96 ? -0.250 -15.844 -46.272 1.00 48.81 96 GLY A O 1
ATOM 721 N N . CYS A 1 97 ? 1.774 -15.269 -47.060 1.00 55.56 97 CYS A N 1
ATOM 722 C CA . CYS A 1 97 ? 2.221 -14.632 -45.814 1.00 55.56 97 CYS A CA 1
ATOM 723 C C . CYS A 1 97 ? 1.444 -13.347 -45.500 1.00 55.56 97 CYS A C 1
ATOM 725 O O . CYS A 1 97 ? 1.116 -13.102 -44.344 1.00 55.56 97 CYS A O 1
ATOM 727 N N . VAL A 1 98 ? 1.099 -12.547 -46.516 1.00 60.12 98 VAL A N 1
ATOM 728 C CA . VAL A 1 98 ? 0.313 -11.318 -46.316 1.00 60.12 98 VAL A CA 1
ATOM 729 C C . VAL A 1 98 ? -1.115 -11.656 -45.888 1.00 60.12 98 VAL A C 1
ATOM 731 O O . VAL A 1 98 ? -1.626 -11.043 -44.958 1.00 60.12 98 VAL A O 1
ATOM 734 N N . ILE A 1 99 ? -1.740 -12.672 -46.495 1.00 65.00 99 ILE A N 1
ATOM 735 C CA . ILE A 1 99 ? -3.093 -13.106 -46.118 1.00 65.00 99 ILE A CA 1
ATOM 736 C C . ILE A 1 99 ? -3.114 -13.654 -44.685 1.00 65.00 99 ILE A C 1
ATOM 738 O O . ILE A 1 99 ? -4.002 -13.294 -43.919 1.00 65.00 99 ILE A O 1
ATOM 742 N N . ALA A 1 100 ? -2.123 -14.459 -44.288 1.00 63.28 100 ALA A N 1
ATOM 743 C CA . ALA A 1 100 ? -2.031 -14.972 -42.921 1.00 63.28 100 ALA A CA 1
ATOM 744 C C . ALA A 1 100 ? -1.855 -13.846 -41.885 1.00 63.28 100 ALA A C 1
ATOM 746 O O . ALA A 1 100 ? -2.516 -13.862 -40.854 1.00 63.28 100 ALA A O 1
ATOM 747 N N . ILE A 1 101 ? -1.031 -12.833 -42.177 1.00 76.06 101 ILE A N 1
ATOM 748 C CA . ILE A 1 101 ? -0.849 -11.669 -41.295 1.00 76.06 101 ILE A CA 1
ATOM 749 C C . ILE A 1 101 ? -2.141 -10.858 -41.188 1.00 76.06 101 ILE A C 1
ATOM 751 O O . ILE A 1 101 ? -2.535 -10.489 -40.087 1.00 76.06 101 ILE A O 1
ATOM 755 N N . VAL A 1 102 ? -2.829 -10.611 -42.306 1.00 76.75 102 VAL A N 1
ATOM 756 C CA . VAL A 1 102 ? -4.103 -9.877 -42.301 1.00 76.75 102 VAL A CA 1
ATOM 757 C C . VAL A 1 102 ? -5.166 -10.647 -41.518 1.00 76.75 102 VAL A C 1
ATOM 759 O O . VAL A 1 102 ? -5.869 -10.043 -40.717 1.00 76.75 102 VAL A O 1
ATOM 762 N N . ILE A 1 103 ? -5.252 -11.972 -41.671 1.00 77.94 103 ILE A N 1
ATOM 763 C CA . ILE A 1 103 ? -6.188 -12.800 -40.899 1.00 77.94 103 ILE A CA 1
ATOM 764 C C . ILE A 1 103 ? -5.848 -12.759 -39.406 1.00 77.94 103 ILE A C 1
ATOM 766 O O . ILE A 1 103 ? -6.750 -12.557 -38.602 1.00 77.94 103 ILE A O 1
ATOM 770 N N . THR A 1 104 ? -4.576 -12.879 -39.016 1.00 73.38 104 THR A N 1
ATOM 771 C CA . THR A 1 104 ? -4.168 -12.794 -37.603 1.00 73.38 104 THR A CA 1
ATOM 772 C C . THR A 1 104 ? -4.448 -11.414 -37.012 1.00 73.38 104 THR A C 1
ATOM 774 O O . THR A 1 104 ? -4.961 -11.315 -35.901 1.00 73.38 104 THR A O 1
ATOM 777 N N . LEU A 1 105 ? -4.181 -10.339 -37.759 1.00 80.38 105 LEU A N 1
ATOM 778 C CA . LEU A 1 105 ? -4.515 -8.984 -37.328 1.00 80.38 105 LEU A CA 1
ATOM 779 C C . LEU A 1 105 ? -6.025 -8.810 -37.179 1.00 80.38 105 LEU A C 1
ATOM 781 O O . LEU A 1 105 ? -6.459 -8.235 -36.190 1.00 80.38 105 LEU A O 1
ATOM 785 N N . LEU A 1 106 ? -6.837 -9.343 -38.091 1.00 78.31 106 LEU A N 1
ATOM 786 C CA . LEU A 1 106 ? -8.296 -9.312 -37.966 1.00 78.31 106 LEU A CA 1
ATOM 787 C C . LEU A 1 106 ? -8.788 -10.152 -36.776 1.00 78.31 106 LEU A C 1
ATOM 789 O O . LEU A 1 106 ? -9.641 -9.692 -36.029 1.00 78.31 106 LEU A O 1
ATOM 793 N N . LEU A 1 107 ? -8.212 -11.331 -36.530 1.00 75.81 107 LEU A N 1
ATOM 794 C CA . LEU A 1 107 ? -8.560 -12.179 -35.383 1.00 75.81 107 LEU A CA 1
ATOM 795 C C . LEU A 1 107 ? -8.165 -11.575 -34.031 1.00 75.81 107 LEU A C 1
ATOM 797 O O . LEU A 1 107 ? -8.756 -11.957 -33.032 1.00 75.81 107 LEU A O 1
ATOM 801 N N . ILE A 1 108 ? -7.204 -10.650 -33.979 1.00 82.94 108 ILE A N 1
ATOM 802 C CA . ILE A 1 108 ? -6.833 -9.932 -32.748 1.00 82.94 108 ILE A CA 1
ATOM 803 C C . ILE A 1 108 ? -7.617 -8.620 -32.630 1.00 82.94 108 ILE A C 1
ATOM 805 O O . ILE A 1 108 ? -8.158 -8.306 -31.575 1.00 82.94 108 ILE A O 1
ATOM 809 N N . THR A 1 109 ? -7.721 -7.853 -33.715 1.00 73.12 109 THR A N 1
ATOM 810 C CA . THR A 1 109 ? -8.374 -6.533 -33.700 1.00 73.12 109 THR A CA 1
ATOM 811 C C . THR A 1 109 ? -9.887 -6.621 -33.578 1.00 73.12 109 THR A C 1
ATOM 813 O O . THR A 1 109 ? -10.468 -5.782 -32.899 1.00 73.12 109 THR A O 1
ATOM 816 N N . ILE A 1 110 ? -10.535 -7.627 -34.176 1.00 82.44 110 ILE A N 1
ATOM 817 C CA . ILE A 1 110 ? -11.994 -7.764 -34.115 1.00 82.44 110 ILE A CA 1
ATOM 818 C C . ILE A 1 110 ? -12.458 -8.073 -32.682 1.00 82.44 110 ILE A C 1
ATOM 820 O O . ILE A 1 110 ? -13.325 -7.346 -32.207 1.00 82.44 110 ILE A O 1
ATOM 824 N N . PRO A 1 111 ? -11.901 -9.053 -31.940 1.00 74.88 111 PRO A N 1
ATOM 825 C CA . PRO A 1 111 ? -12.309 -9.292 -30.555 1.00 74.88 111 PRO A CA 1
ATOM 826 C C . PRO A 1 111 ? -11.998 -8.120 -29.628 1.00 74.88 111 PRO A C 1
ATOM 828 O O . PRO A 1 111 ? -12.805 -7.830 -28.757 1.00 74.88 111 PRO A O 1
ATOM 831 N N . VAL A 1 112 ? -10.877 -7.420 -29.832 1.00 75.19 112 VAL A N 1
ATOM 832 C CA . VAL A 1 112 ? -10.513 -6.236 -29.036 1.00 75.19 112 VAL A CA 1
ATOM 833 C C . VAL A 1 112 ? -11.472 -5.074 -29.310 1.00 75.19 112 VAL A C 1
ATOM 835 O O . VAL A 1 112 ? -11.979 -4.464 -28.376 1.00 75.19 112 VAL A O 1
ATOM 838 N N . ALA A 1 113 ? -11.791 -4.797 -30.576 1.00 74.00 113 ALA A N 1
ATOM 839 C CA . ALA A 1 113 ? -12.764 -3.768 -30.937 1.00 74.00 113 ALA A CA 1
ATOM 840 C C . ALA A 1 113 ? -14.181 -4.128 -30.472 1.00 74.00 113 ALA A C 1
ATOM 842 O O . ALA A 1 113 ? -14.911 -3.250 -30.025 1.00 74.00 113 ALA A O 1
ATOM 843 N N . LEU A 1 114 ? -14.565 -5.407 -30.539 1.00 74.56 114 LEU A N 1
ATOM 844 C CA . LEU A 1 114 ? -15.829 -5.883 -29.982 1.00 74.56 114 LEU A CA 1
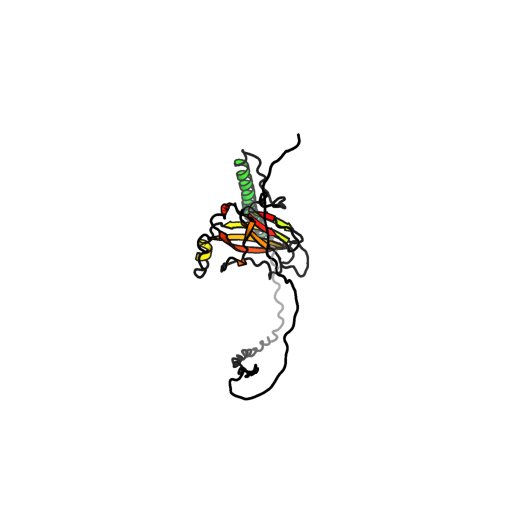ATOM 845 C C . LEU A 1 114 ? -15.837 -5.755 -28.459 1.00 74.56 114 LEU A C 1
ATOM 847 O O . LEU A 1 114 ? -16.834 -5.295 -27.928 1.00 74.56 114 LEU A O 1
ATOM 851 N N . PHE A 1 115 ? -14.749 -6.090 -27.764 1.00 73.81 115 PHE A N 1
ATOM 852 C CA . PHE A 1 115 ? -14.629 -5.906 -26.318 1.00 73.81 115 PHE A CA 1
ATOM 853 C C . PHE A 1 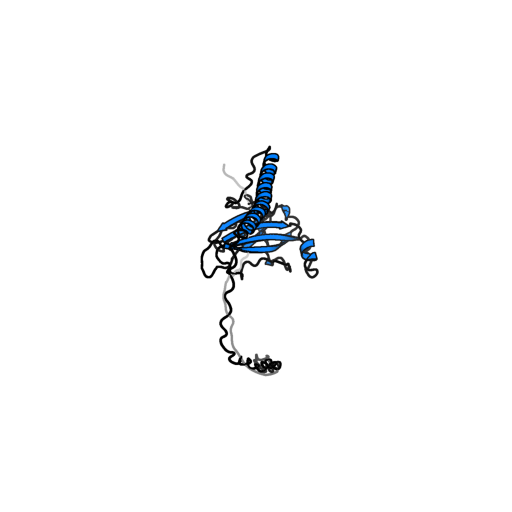115 ? -14.846 -4.443 -25.930 1.00 73.81 115 PHE A C 1
ATOM 855 O O . PHE A 1 115 ? -15.737 -4.177 -25.138 1.00 73.81 115 PHE A O 1
ATOM 862 N N . PHE A 1 116 ? -14.137 -3.494 -26.550 1.00 70.56 116 PHE A N 1
ATOM 863 C CA . PHE A 1 116 ? -14.353 -2.065 -26.290 1.00 70.56 116 PHE A CA 1
ATOM 864 C C . PHE A 1 116 ? -15.766 -1.602 -26.681 1.00 70.56 116 PHE A C 1
ATOM 866 O O . PHE A 1 116 ? -16.402 -0.877 -25.928 1.00 70.56 116 PHE A O 1
ATOM 873 N N . TYR A 1 117 ? -16.310 -2.085 -27.801 1.00 73.81 117 TYR A N 1
ATOM 874 C CA . TYR A 1 117 ? -17.674 -1.764 -28.235 1.00 73.81 117 TYR A CA 1
ATOM 875 C C . TYR A 1 117 ? -18.760 -2.299 -27.288 1.00 73.81 117 TYR A C 1
ATOM 877 O O . TYR A 1 117 ? -19.767 -1.630 -27.073 1.00 73.81 117 TYR A O 1
ATOM 885 N N . TYR A 1 118 ? -18.592 -3.509 -26.749 1.00 68.69 118 TYR A N 1
ATOM 886 C CA . TYR A 1 118 ? -19.516 -4.101 -25.780 1.00 68.69 118 TYR A CA 1
ATOM 887 C C . TYR A 1 118 ? -19.334 -3.493 -24.384 1.00 68.69 118 TYR A C 1
ATOM 889 O O . TYR A 1 118 ? -20.334 -3.270 -23.712 1.00 68.69 118 TYR A O 1
ATOM 897 N N . PHE A 1 119 ? -18.102 -3.160 -23.991 1.00 65.38 119 PHE A N 1
ATOM 898 C CA . PHE A 1 119 ? -17.785 -2.494 -22.727 1.00 65.38 119 PHE A CA 1
ATOM 899 C C . PHE A 1 119 ? -18.397 -1.086 -22.657 1.00 65.38 119 PHE A C 1
ATOM 901 O O . PHE A 1 119 ? -19.080 -0.769 -21.686 1.00 65.38 119 PHE A O 1
ATOM 908 N N . ASP A 1 120 ? -18.272 -0.287 -23.723 1.00 66.81 120 ASP A N 1
ATOM 909 C CA . ASP A 1 120 ? -18.923 1.030 -23.812 1.00 66.81 120 ASP A CA 1
ATOM 910 C C . ASP A 1 120 ? -20.457 0.907 -23.770 1.00 66.81 120 ASP A C 1
ATOM 912 O O . ASP A 1 120 ? -21.144 1.700 -23.127 1.00 66.81 120 ASP A O 1
ATOM 916 N N . LYS A 1 121 ? -21.016 -0.138 -24.399 1.00 63.59 121 LYS A N 1
ATOM 917 C CA . LYS A 1 121 ? -22.468 -0.383 -24.404 1.00 63.59 121 LYS A CA 1
ATOM 918 C C . LYS A 1 121 ? -23.034 -0.784 -23.046 1.00 63.59 121 LYS A C 1
ATOM 920 O O . LYS A 1 121 ? -24.224 -0.576 -22.808 1.00 63.59 121 LYS A O 1
ATOM 925 N N . GLU A 1 122 ? -22.221 -1.399 -22.195 1.00 56.84 122 GLU A N 1
ATOM 926 C CA . GLU A 1 122 ? -22.641 -1.822 -20.864 1.00 56.84 122 GLU A CA 1
ATOM 927 C C . GLU A 1 122 ? -22.695 -0.623 -19.907 1.00 56.84 122 GLU A C 1
ATOM 929 O O . GLU A 1 122 ? -23.646 -0.513 -19.137 1.00 56.84 122 GLU A O 1
ATOM 934 N N . ILE A 1 123 ? -21.779 0.342 -20.052 1.00 55.91 123 ILE A N 1
ATOM 935 C CA . ILE A 1 123 ? -21.722 1.582 -19.254 1.00 55.91 123 ILE A CA 1
ATOM 936 C C . ILE A 1 123 ? -22.918 2.511 -19.533 1.00 55.91 123 ILE A C 1
ATOM 938 O O . ILE A 1 123 ? -23.499 3.078 -18.602 1.00 55.91 123 ILE A O 1
ATOM 942 N N . ASP A 1 124 ? -23.355 2.612 -20.791 1.00 54.34 124 ASP A N 1
ATOM 943 C CA . ASP A 1 124 ? -24.495 3.461 -21.166 1.00 54.34 124 ASP A CA 1
ATOM 944 C C . ASP A 1 124 ? -25.829 2.980 -20.564 1.00 54.34 124 ASP A C 1
ATOM 946 O O . ASP A 1 124 ? -26.744 3.780 -20.364 1.00 54.34 124 ASP A O 1
ATOM 950 N N . SER A 1 125 ? -25.962 1.683 -20.244 1.00 46.81 125 SER A N 1
ATOM 951 C CA . SER A 1 125 ? -27.225 1.120 -19.734 1.00 46.81 125 SER A CA 1
ATOM 952 C C . SER A 1 125 ? -27.423 1.265 -18.218 1.00 46.81 125 SER A C 1
ATOM 954 O O . SER A 1 125 ? -28.530 1.042 -17.730 1.00 46.81 125 SER A O 1
ATOM 956 N N . TYR A 1 126 ? -26.389 1.694 -17.481 1.00 49.28 126 TYR A N 1
ATOM 957 C CA . TYR A 1 126 ? -26.446 1.915 -16.027 1.00 49.28 126 TYR A CA 1
ATOM 958 C C . TYR A 1 126 ? -26.523 3.390 -15.615 1.00 49.28 126 TYR A C 1
ATOM 960 O O . TYR A 1 126 ? -26.655 3.687 -14.427 1.00 49.28 126 TYR A O 1
ATOM 968 N N . THR A 1 127 ? -26.495 4.328 -16.564 1.00 44.00 127 THR A N 1
ATOM 969 C CA . THR A 1 127 ? -26.438 5.758 -16.237 1.00 44.00 127 THR A CA 1
ATOM 970 C C . THR A 1 127 ? -27.804 6.428 -16.385 1.00 44.00 127 THR A C 1
ATOM 972 O O . THR A 1 127 ? -28.025 7.274 -17.246 1.00 44.00 127 THR A O 1
ATOM 975 N N . GLU A 1 128 ? -28.727 6.083 -15.487 1.00 52.34 128 GLU A N 1
ATOM 976 C CA . GLU A 1 128 ? -29.852 6.957 -15.133 1.00 52.34 128 GLU A CA 1
ATOM 977 C C . GLU A 1 128 ? -30.017 7.017 -13.605 1.00 52.34 128 GLU A C 1
ATOM 979 O O . GLU A 1 128 ? -31.018 6.580 -13.052 1.00 52.34 128 GLU A O 1
ATOM 984 N N . SER A 1 129 ? -29.017 7.564 -12.902 1.00 46.94 129 SER A N 1
ATOM 985 C CA . SER A 1 129 ? -29.218 8.281 -11.631 1.00 46.94 129 SER A CA 1
ATOM 986 C C . SER A 1 129 ? -27.917 8.893 -11.104 1.00 46.94 129 SER A C 1
ATOM 988 O O . SER A 1 129 ? -26.989 8.161 -10.795 1.00 46.94 129 SER A O 1
ATOM 990 N N . LYS A 1 130 ? -27.946 10.225 -10.933 1.00 41.72 130 LYS A N 1
ATOM 991 C CA . LYS A 1 130 ? -27.035 11.118 -10.187 1.00 41.72 130 LYS A CA 1
ATOM 992 C C . LYS A 1 130 ? -25.534 11.002 -10.470 1.00 41.72 130 LYS A C 1
ATOM 994 O O . LYS A 1 130 ? -24.906 9.989 -10.214 1.00 41.72 130 LYS A O 1
ATOM 999 N N . GLU A 1 131 ? -24.974 12.133 -10.893 1.00 50.50 131 GLU A N 1
ATOM 1000 C CA . GLU A 1 131 ? -23.544 12.362 -11.089 1.00 50.50 131 GLU A CA 1
ATOM 1001 C C . GLU A 1 131 ? -22.702 11.821 -9.924 1.00 50.50 131 GLU A C 1
ATOM 1003 O O . GLU A 1 131 ? -22.632 12.409 -8.846 1.00 50.50 131 GLU A O 1
ATOM 1008 N N . VAL A 1 132 ? -22.058 10.686 -10.177 1.00 35.88 132 VAL A N 1
ATOM 1009 C CA . VAL A 1 132 ? -20.869 10.216 -9.477 1.00 35.88 132 VAL A CA 1
ATOM 1010 C C . VAL A 1 132 ? -19.779 10.225 -10.537 1.00 35.88 132 VAL A C 1
ATOM 1012 O O . VAL A 1 132 ? -19.909 9.589 -11.582 1.00 35.88 132 VAL A O 1
ATOM 1015 N N . SER A 1 133 ? -18.741 11.021 -10.302 1.00 40.56 133 SER A N 1
ATOM 1016 C CA . SER A 1 133 ? -17.576 11.120 -11.176 1.00 40.56 133 SER A CA 1
ATOM 1017 C C . SER A 1 133 ? -16.820 9.791 -11.160 1.00 40.56 133 SER A C 1
ATOM 1019 O O . SER A 1 133 ? -15.962 9.571 -10.309 1.00 40.56 133 SER A O 1
ATOM 1021 N N . VAL A 1 134 ? -17.143 8.899 -12.094 1.00 38.44 134 VAL A N 1
ATOM 1022 C CA . VAL A 1 134 ? -16.381 7.673 -12.340 1.00 38.44 134 VAL A CA 1
ATOM 1023 C C . VAL A 1 134 ? -15.126 8.060 -13.122 1.00 38.44 134 VAL A C 1
ATOM 1025 O O . VAL A 1 134 ? -15.184 8.412 -14.300 1.00 38.44 134 VAL A O 1
ATOM 1028 N N . GLY A 1 135 ? -13.990 8.070 -12.423 1.00 37.38 135 GLY A N 1
ATOM 1029 C CA . GLY A 1 135 ? -12.684 8.394 -12.982 1.00 37.38 135 GLY A CA 1
ATOM 1030 C C . GLY A 1 135 ? -12.229 7.340 -13.987 1.00 37.38 135 GLY A C 1
ATOM 1031 O O . GLY A 1 135 ? -11.906 6.215 -13.619 1.00 37.38 135 GLY A O 1
ATOM 1032 N N . GLY A 1 136 ? -12.170 7.730 -15.261 1.00 31.16 136 GLY A N 1
ATOM 1033 C CA . GLY A 1 136 ? -11.276 7.103 -16.232 1.00 31.16 136 GLY A CA 1
ATOM 1034 C C . GLY A 1 136 ? -9.805 7.385 -15.892 1.00 31.16 136 GLY A C 1
ATOM 1035 O O . GLY A 1 136 ? -9.512 8.066 -14.906 1.00 31.16 136 GLY A O 1
ATOM 1036 N N . PRO A 1 137 ? -8.852 6.893 -16.700 1.00 38.59 137 PRO A N 1
ATOM 1037 C CA . PRO A 1 137 ? -7.452 6.943 -16.341 1.00 38.59 137 PRO A CA 1
ATOM 1038 C C . PRO A 1 137 ? -6.902 8.382 -16.372 1.00 38.59 137 PRO A C 1
ATOM 1040 O O . PRO A 1 137 ? -6.561 8.909 -17.430 1.00 38.59 137 PRO A O 1
ATOM 1043 N N . GLY A 1 138 ? -6.795 9.014 -15.204 1.00 40.09 138 GLY A N 1
ATOM 1044 C CA . GLY A 1 138 ? -6.216 10.338 -15.003 1.00 40.09 138 GLY A CA 1
ATOM 1045 C C . GLY A 1 138 ? -5.848 10.558 -13.536 1.00 40.09 138 GLY A C 1
ATOM 1046 O O . GLY A 1 138 ? -6.476 9.983 -12.653 1.00 40.09 138 GLY A O 1
ATOM 1047 N N . VAL A 1 139 ? -4.810 11.370 -13.293 1.00 48.50 139 VAL A N 1
ATOM 1048 C CA . VAL A 1 139 ? -4.403 11.864 -11.963 1.00 48.50 139 VAL A CA 1
ATOM 1049 C C . VAL A 1 139 ? -5.630 12.113 -11.092 1.00 48.50 139 VAL A C 1
ATOM 1051 O O . VAL A 1 139 ? -6.480 12.932 -11.442 1.00 48.50 139 VAL A O 1
ATOM 1054 N N . SER A 1 140 ? -5.719 11.416 -9.961 1.00 61.81 140 SER A N 1
ATOM 1055 C CA . SER A 1 140 ? -6.816 11.656 -9.037 1.00 61.81 140 SER A CA 1
ATOM 1056 C C . SER A 1 140 ? -6.532 12.927 -8.228 1.00 61.81 140 SER A C 1
ATOM 1058 O O . SER A 1 140 ? -5.535 13.038 -7.507 1.00 61.81 140 SER A O 1
ATOM 1060 N N . SER A 1 141 ? -7.379 13.941 -8.392 1.00 73.25 141 SER A N 1
ATOM 1061 C CA . SER A 1 141 ? -7.508 15.053 -7.444 1.00 73.25 141 SER A CA 1
ATOM 1062 C C . SER A 1 141 ? -8.414 14.614 -6.288 1.00 73.25 141 SER A C 1
ATOM 1064 O O . SER A 1 141 ? -9.418 13.961 -6.558 1.00 73.25 141 SER A O 1
ATOM 1066 N N . GLY A 1 142 ? -8.097 14.972 -5.041 1.00 87.69 142 GLY A N 1
ATOM 1067 C CA . GLY A 1 142 ? -8.856 14.569 -3.837 1.00 87.69 142 GLY A CA 1
ATOM 1068 C C . GLY A 1 142 ? -7.971 13.844 -2.828 1.00 87.69 142 GLY A C 1
ATOM 1069 O O . GLY A 1 142 ? -6.754 13.963 -2.913 1.00 87.69 142 GLY A O 1
ATOM 1070 N N . GLY A 1 143 ? -8.494 13.051 -1.901 1.00 93.56 143 GLY A N 1
ATOM 1071 C CA . GLY A 1 143 ? -7.623 12.286 -0.998 1.00 93.56 143 GLY A CA 1
ATOM 1072 C C . GLY A 1 143 ? -6.848 13.152 -0.003 1.00 93.56 143 GLY A C 1
ATOM 1073 O O . GLY A 1 143 ? -5.869 12.669 0.553 1.00 93.56 143 GLY A O 1
ATOM 1074 N N . GLU A 1 144 ? -7.169 14.437 0.164 1.00 94.69 144 GLU A N 1
ATOM 1075 C CA . GLU A 1 144 ? -6.353 15.361 0.974 1.00 94.69 144 GLU A CA 1
ATOM 1076 C C . GLU A 1 144 ? -6.585 15.170 2.478 1.00 94.69 144 GLU A C 1
ATOM 1078 O O . GLU A 1 144 ? -5.807 15.636 3.311 1.00 94.69 144 GLU A O 1
ATOM 1083 N N . SER A 1 145 ? -7.662 14.475 2.840 1.00 93.88 145 SER A N 1
ATOM 1084 C CA . SER A 1 145 ? -8.033 14.216 4.224 1.00 93.88 145 SER A CA 1
ATOM 1085 C C . SER A 1 145 ? -8.775 12.891 4.356 1.00 93.88 145 SER A C 1
ATOM 1087 O O . SER A 1 145 ? -9.174 12.278 3.375 1.00 93.88 145 SER A O 1
ATOM 1089 N N . ARG A 1 146 ? -9.008 12.451 5.590 1.00 93.31 146 ARG A N 1
ATOM 1090 C CA . ARG A 1 146 ? -9.760 11.219 5.862 1.00 93.31 146 ARG A CA 1
ATOM 1091 C C . ARG A 1 146 ? -11.252 11.326 5.512 1.00 93.31 146 ARG A C 1
ATOM 1093 O O . ARG A 1 146 ? -11.883 10.294 5.333 1.00 93.31 146 ARG A O 1
ATOM 1100 N N . ASP A 1 147 ? -11.776 12.547 5.378 1.00 91.81 147 ASP A N 1
ATOM 1101 C CA . ASP A 1 147 ? -13.163 12.829 4.973 1.00 91.81 147 ASP A CA 1
ATOM 1102 C C . ASP A 1 147 ? -13.302 13.073 3.453 1.00 91.81 147 ASP A C 1
ATOM 1104 O O . ASP A 1 147 ? -14.413 13.197 2.939 1.00 91.81 147 ASP A O 1
ATOM 1108 N N . ASP A 1 148 ? -12.179 13.149 2.733 1.00 93.88 148 ASP A N 1
ATOM 1109 C CA . ASP A 1 148 ? -12.089 13.305 1.278 1.00 93.88 148 ASP A CA 1
ATOM 1110 C C . ASP A 1 148 ? -11.185 12.198 0.745 1.00 93.88 148 ASP A C 1
ATOM 1112 O O . ASP A 1 148 ? -9.972 12.371 0.684 1.00 93.88 148 ASP A O 1
ATOM 1116 N N . THR A 1 149 ? -11.758 11.040 0.427 1.00 95.81 149 THR A N 1
ATOM 1117 C CA . THR A 1 149 ? -10.997 9.847 0.051 1.00 95.81 149 THR A CA 1
ATOM 1118 C C . THR A 1 149 ? -11.048 9.564 -1.445 1.00 95.81 149 THR A C 1
ATOM 1120 O O . THR A 1 149 ? -12.014 9.861 -2.147 1.00 95.81 149 THR A O 1
ATOM 1123 N N . LEU A 1 150 ? -9.983 8.942 -1.938 1.00 96.69 150 LEU A N 1
ATOM 1124 C CA . LEU A 1 150 ? -9.905 8.388 -3.283 1.00 96.69 150 LEU A CA 1
ATOM 1125 C C . LEU A 1 150 ? -10.482 6.965 -3.318 1.00 96.69 150 LEU A C 1
ATOM 1127 O O . LEU A 1 150 ? -10.294 6.219 -2.361 1.00 96.69 150 LEU A O 1
ATOM 1131 N N . PRO A 1 151 ? -11.149 6.539 -4.400 1.00 96.38 151 PRO A N 1
ATOM 1132 C CA . PRO A 1 151 ? -11.653 5.172 -4.500 1.00 96.38 151 PRO A CA 1
ATOM 1133 C C . PRO A 1 151 ? -10.527 4.159 -4.762 1.00 96.38 151 PRO A C 1
ATOM 1135 O O . PRO A 1 151 ? -9.461 4.507 -5.277 1.00 96.38 151 PRO A O 1
ATOM 1138 N N . ILE A 1 152 ? -10.793 2.880 -4.482 1.00 96.25 152 ILE A N 1
ATOM 1139 C CA . ILE A 1 152 ? -9.962 1.765 -4.962 1.00 96.25 152 ILE A CA 1
ATOM 1140 C C . ILE A 1 152 ? -9.887 1.819 -6.500 1.00 96.25 152 ILE A C 1
ATOM 1142 O O . ILE A 1 152 ? -10.862 2.141 -7.180 1.00 96.25 152 ILE A O 1
ATOM 1146 N N . GLY A 1 153 ? -8.710 1.542 -7.052 1.00 94.94 153 GLY A N 1
ATOM 1147 C CA . GLY A 1 153 ? -8.368 1.682 -8.468 1.00 94.94 153 GLY A CA 1
ATOM 1148 C C . GLY A 1 153 ? -7.835 3.068 -8.845 1.00 94.94 153 GLY A C 1
ATOM 1149 O O . GLY A 1 153 ? -7.287 3.237 -9.937 1.00 94.94 153 GLY A O 1
ATOM 1150 N N . ALA A 1 154 ? -7.951 4.067 -7.962 1.00 96.12 154 ALA A N 1
ATOM 1151 C CA . ALA A 1 154 ? -7.312 5.360 -8.168 1.00 96.12 154 ALA A CA 1
ATOM 1152 C C . ALA A 1 154 ? -5.795 5.287 -7.931 1.00 96.12 154 ALA A C 1
ATOM 1154 O O . ALA A 1 154 ? -5.262 4.369 -7.303 1.00 96.12 154 ALA A O 1
ATOM 1155 N N . TRP A 1 155 ? -5.091 6.314 -8.404 1.00 95.44 155 TRP A N 1
ATOM 1156 C CA . TRP A 1 155 ? -3.667 6.489 -8.154 1.00 95.44 155 TRP A CA 1
ATOM 1157 C C . TRP A 1 155 ? -3.313 7.926 -7.819 1.00 95.44 155 TRP A C 1
ATOM 1159 O O . TRP A 1 155 ? -4.001 8.876 -8.203 1.00 95.44 155 TRP A O 1
ATOM 1169 N N . VAL A 1 156 ? -2.174 8.071 -7.161 1.00 95.06 156 VAL A N 1
ATOM 1170 C CA . VAL A 1 156 ? -1.568 9.347 -6.799 1.00 95.06 156 VAL A CA 1
ATOM 1171 C C . VAL A 1 156 ? -0.159 9.434 -7.357 1.00 95.06 156 VAL A C 1
ATOM 1173 O O . VAL A 1 156 ? 0.514 8.425 -7.562 1.00 95.06 156 VAL A O 1
ATOM 1176 N N . GLU A 1 157 ? 0.281 10.658 -7.621 1.00 94.56 157 GLU A N 1
ATOM 1177 C CA . GLU A 1 157 ? 1.614 10.951 -8.137 1.00 94.56 157 GLU A CA 1
ATOM 1178 C C . GLU A 1 157 ? 2.299 11.978 -7.245 1.00 94.56 157 GLU A C 1
ATOM 1180 O O . GLU A 1 157 ? 1.672 12.938 -6.792 1.00 94.56 157 GLU A O 1
ATOM 1185 N N . SER A 1 158 ? 3.594 11.785 -7.012 1.00 93.62 158 SER A N 1
ATOM 1186 C CA . SER A 1 158 ? 4.465 12.800 -6.429 1.00 93.62 158 SER A CA 1
ATOM 1187 C C . SER A 1 158 ? 5.899 12.580 -6.895 1.00 93.62 158 SER A C 1
ATOM 1189 O O . SER A 1 158 ? 6.414 11.462 -6.854 1.00 93.62 158 SER A O 1
ATOM 1191 N N . GLY A 1 159 ? 6.556 13.655 -7.332 1.00 92.75 159 GLY A N 1
ATOM 1192 C CA . GLY A 1 159 ? 7.884 13.570 -7.933 1.00 92.75 159 GLY A CA 1
ATOM 1193 C C . GLY A 1 159 ? 7.881 12.650 -9.156 1.00 92.75 159 GLY A C 1
ATOM 1194 O O . GLY A 1 159 ? 7.099 12.845 -10.081 1.00 92.75 159 GLY A O 1
ATOM 1195 N N . GLU A 1 160 ? 8.753 11.645 -9.141 1.00 95.81 160 GLU A N 1
ATOM 1196 C CA . GLU A 1 160 ? 8.922 10.671 -10.225 1.00 95.81 160 GLU A CA 1
ATOM 1197 C C . GLU A 1 160 ? 8.159 9.360 -9.984 1.00 95.81 160 GLU A C 1
ATOM 1199 O O . GLU A 1 160 ? 8.445 8.350 -10.622 1.00 95.81 160 GLU A O 1
ATOM 1204 N N . TRP A 1 161 ? 7.194 9.353 -9.064 1.00 96.38 161 TRP A N 1
ATOM 1205 C CA . TRP A 1 161 ? 6.528 8.136 -8.613 1.00 96.38 161 TRP A CA 1
ATOM 1206 C C . TRP A 1 161 ? 5.012 8.239 -8.746 1.00 96.38 161 TRP A C 1
ATOM 1208 O O . TRP A 1 161 ? 4.403 9.214 -8.303 1.00 96.38 161 TRP A O 1
ATOM 1218 N N . ARG A 1 162 ? 4.405 7.194 -9.318 1.00 97.00 162 ARG A N 1
ATOM 1219 C CA . ARG A 1 162 ? 2.959 6.934 -9.279 1.00 97.00 162 ARG A CA 1
ATOM 1220 C C . ARG A 1 162 ? 2.691 5.719 -8.402 1.00 97.00 162 ARG A C 1
ATOM 1222 O O . ARG A 1 162 ? 3.378 4.713 -8.558 1.00 97.00 162 ARG A O 1
ATOM 1229 N N . VAL A 1 163 ? 1.669 5.788 -7.555 1.00 97.69 163 VAL A N 1
ATOM 1230 C CA . VAL A 1 163 ? 1.201 4.663 -6.734 1.00 97.69 163 VAL A CA 1
ATOM 1231 C C . VAL A 1 163 ? -0.306 4.513 -6.893 1.00 97.69 163 VAL A C 1
ATOM 1233 O O . VAL A 1 163 ? -1.032 5.484 -6.676 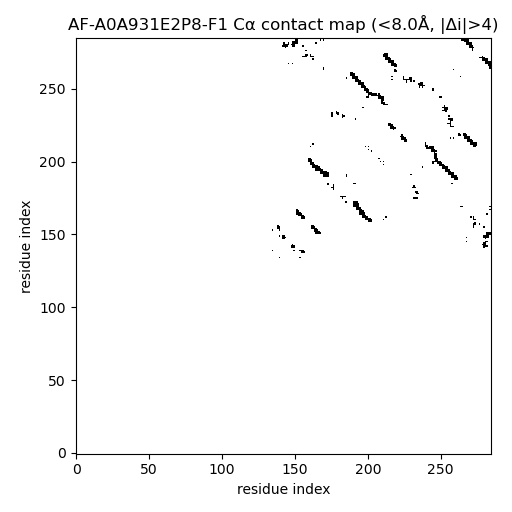1.00 97.69 163 VAL A O 1
ATOM 1236 N N . SER A 1 164 ? -0.773 3.324 -7.267 1.00 97.19 164 SER A N 1
ATOM 1237 C CA . SER A 1 164 ? -2.191 2.953 -7.275 1.00 97.19 164 SER A CA 1
ATOM 1238 C C . SER A 1 164 ? -2.525 2.010 -6.126 1.00 97.19 164 SER A C 1
ATOM 1240 O O . SER A 1 164 ? -1.714 1.157 -5.766 1.00 97.19 164 SER A O 1
ATOM 1242 N N . LEU A 1 165 ? -3.726 2.171 -5.569 1.00 98.25 165 LEU A N 1
ATOM 1243 C CA . LEU A 1 165 ? -4.348 1.173 -4.702 1.00 98.25 165 LEU A CA 1
ATOM 1244 C C . LEU A 1 165 ? -5.256 0.317 -5.582 1.00 98.25 165 LEU A C 1
ATOM 1246 O O . LEU A 1 165 ? -6.293 0.794 -6.026 1.00 98.25 165 LEU A O 1
ATOM 1250 N N . ASP A 1 166 ? -4.865 -0.919 -5.858 1.00 97.75 166 ASP A N 1
ATOM 1251 C CA . ASP A 1 166 ? -5.518 -1.754 -6.870 1.00 97.75 166 ASP A CA 1
ATOM 1252 C C . ASP A 1 166 ? -6.683 -2.565 -6.287 1.00 97.75 166 ASP A C 1
ATOM 1254 O O . ASP A 1 166 ? -7.703 -2.764 -6.947 1.00 97.75 166 ASP A O 1
ATOM 1258 N N . SER A 1 167 ? -6.542 -3.027 -5.043 1.00 97.94 167 SER A N 1
ATOM 1259 C CA . SER A 1 167 ? -7.541 -3.850 -4.357 1.00 97.94 167 SER A CA 1
ATOM 1260 C C . SER A 1 167 ? -7.408 -3.750 -2.841 1.00 97.94 167 SER A C 1
ATOM 1262 O O . SER A 1 167 ? -6.317 -3.503 -2.329 1.00 97.94 167 SER A O 1
ATOM 1264 N N . VAL A 1 168 ? -8.500 -4.019 -2.123 1.00 98.44 168 VAL A N 1
ATOM 1265 C CA . VAL A 1 168 ? -8.507 -4.199 -0.665 1.00 98.44 168 VAL A CA 1
ATOM 1266 C C . VAL A 1 168 ? -9.405 -5.388 -0.320 1.00 98.44 168 VAL A C 1
ATOM 1268 O O . VAL A 1 168 ? -10.579 -5.394 -0.682 1.00 98.44 168 VAL A O 1
ATOM 1271 N N . ASP A 1 169 ? -8.853 -6.379 0.375 1.00 98.19 169 ASP A N 1
ATOM 1272 C CA . ASP A 1 169 ? -9.600 -7.437 1.057 1.00 98.19 169 ASP A CA 1
ATOM 1273 C C . ASP A 1 169 ? -9.621 -7.145 2.562 1.00 98.19 169 ASP A C 1
ATOM 1275 O O . ASP A 1 169 ? -8.579 -7.163 3.220 1.00 98.19 169 ASP A O 1
ATOM 1279 N N . LEU A 1 170 ? -10.809 -6.846 3.091 1.00 98.38 170 LEU A N 1
ATOM 1280 C CA . LEU A 1 170 ? -11.017 -6.446 4.486 1.00 98.38 170 LEU A CA 1
ATOM 1281 C C . LEU A 1 170 ? -11.012 -7.625 5.475 1.00 98.38 170 LEU A C 1
ATOM 1283 O O . LEU A 1 170 ? -10.962 -7.386 6.680 1.00 98.38 170 LEU A O 1
ATOM 1287 N N . ASP A 1 171 ? -11.069 -8.872 4.993 1.00 98.06 171 ASP A N 1
ATOM 1288 C CA . ASP A 1 171 ? -10.960 -10.082 5.820 1.00 98.06 171 ASP A CA 1
ATOM 1289 C C . ASP A 1 171 ? -10.117 -11.147 5.111 1.00 98.06 171 ASP A C 1
ATOM 1291 O O . ASP A 1 171 ? -10.589 -12.194 4.662 1.00 98.06 171 ASP A O 1
ATOM 1295 N N . ALA A 1 172 ? -8.818 -10.874 5.064 1.00 98.38 172 ALA A N 1
ATOM 1296 C CA . ALA A 1 172 ? -7.832 -11.699 4.390 1.00 98.38 172 ALA A CA 1
ATOM 1297 C C . ALA A 1 172 ? -7.350 -12.896 5.231 1.00 98.38 172 ALA A C 1
ATOM 1299 O O . ALA A 1 172 ? -6.424 -13.607 4.836 1.00 98.38 172 ALA A O 1
ATOM 1300 N N . ASN A 1 173 ? -7.958 -13.150 6.396 1.00 98.31 173 ASN A N 1
ATOM 1301 C CA . ASN A 1 173 ? -7.525 -14.187 7.338 1.00 98.31 173 ASN A CA 1
ATOM 1302 C C . ASN A 1 173 ? -7.416 -15.565 6.680 1.00 98.31 173 ASN A C 1
ATOM 1304 O O . ASN A 1 173 ? -6.450 -16.299 6.891 1.00 98.31 173 ASN A O 1
ATOM 1308 N N . ARG A 1 174 ? -8.431 -15.918 5.883 1.00 97.75 174 ARG A N 1
ATOM 1309 C CA . ARG A 1 174 ? -8.480 -17.206 5.192 1.00 97.75 174 ARG A CA 1
ATOM 1310 C C . ARG A 1 174 ? -7.424 -17.284 4.094 1.00 97.75 174 ARG A C 1
ATOM 1312 O O . ARG A 1 174 ? -6.776 -18.316 3.990 1.00 97.75 174 ARG A O 1
ATOM 1319 N N . GLU A 1 175 ? -7.258 -16.228 3.296 1.00 97.62 175 GLU A N 1
ATOM 1320 C CA . GLU A 1 175 ? -6.259 -16.200 2.218 1.00 97.62 175 GLU A CA 1
ATOM 1321 C C . GLU A 1 175 ? -4.841 -16.352 2.784 1.00 97.62 175 GLU A C 1
ATOM 1323 O O . GLU A 1 175 ? -4.112 -17.242 2.362 1.00 97.62 175 GLU A O 1
ATOM 1328 N N . ILE A 1 176 ? -4.497 -15.572 3.811 1.00 98.19 176 ILE A N 1
ATOM 1329 C CA . ILE A 1 176 ? -3.178 -15.594 4.465 1.00 98.19 176 ILE A CA 1
ATOM 1330 C C . ILE A 1 176 ? -2.870 -16.956 5.096 1.00 98.19 176 ILE A C 1
ATOM 1332 O O . ILE A 1 176 ? -1.732 -17.426 5.046 1.00 98.19 176 ILE A O 1
ATOM 1336 N N . HIS A 1 177 ? -3.867 -17.592 5.714 1.00 97.56 177 HIS A N 1
ATOM 1337 C CA . HIS A 1 177 ? -3.694 -18.921 6.293 1.00 97.56 177 HIS A CA 1
ATOM 1338 C C . HIS A 1 177 ? -3.590 -20.011 5.213 1.00 97.56 177 HIS A C 1
ATOM 1340 O O . HIS A 1 177 ? -2.794 -20.935 5.352 1.00 97.56 177 HIS A O 1
ATOM 1346 N N . ASP A 1 178 ? -4.392 -19.930 4.145 1.00 97.12 178 ASP A N 1
ATOM 1347 C CA . ASP A 1 178 ? -4.345 -20.885 3.028 1.00 97.12 178 ASP A CA 1
ATOM 1348 C C . ASP A 1 178 ? -2.997 -20.820 2.283 1.00 97.12 178 ASP A C 1
ATOM 1350 O O . ASP A 1 178 ? -2.514 -21.839 1.790 1.00 97.12 178 ASP A O 1
ATOM 1354 N N . GLU A 1 179 ? -2.393 -19.633 2.209 1.00 96.88 179 GLU A N 1
ATOM 1355 C CA . GLU A 1 179 ? -1.088 -19.395 1.590 1.00 96.88 179 GLU A CA 1
ATOM 1356 C C . GLU A 1 179 ? 0.069 -19.964 2.419 1.00 96.88 179 GLU A C 1
ATOM 1358 O O . GLU A 1 179 ? 0.982 -20.594 1.881 1.00 96.88 179 GLU A O 1
ATOM 1363 N N . ASN A 1 180 ? 0.012 -19.801 3.742 1.00 97.50 180 ASN A N 1
ATOM 1364 C CA . ASN A 1 180 ? 0.969 -20.409 4.652 1.00 97.50 180 ASN A CA 1
ATOM 1365 C C . ASN A 1 180 ? 0.320 -20.753 5.999 1.00 97.50 180 ASN A C 1
ATOM 1367 O O . ASN A 1 180 ? 0.118 -19.886 6.848 1.00 97.50 180 ASN A O 1
ATOM 1371 N N . GLU A 1 181 ? 0.102 -22.049 6.236 1.00 97.06 181 GLU A N 1
ATOM 1372 C CA . GLU A 1 181 ? -0.505 -22.577 7.469 1.00 97.06 181 GLU A CA 1
ATOM 1373 C C . GLU A 1 181 ? 0.325 -22.317 8.742 1.00 97.06 181 GLU A C 1
ATOM 1375 O O . GLU A 1 181 ? -0.165 -22.523 9.851 1.00 97.06 181 GLU A O 1
ATOM 1380 N N . PHE A 1 182 ? 1.583 -21.877 8.603 1.00 97.69 182 PHE A N 1
ATOM 1381 C CA . PHE A 1 182 ? 2.425 -21.462 9.730 1.00 97.69 182 PHE A CA 1
ATOM 1382 C C . PHE A 1 182 ? 2.218 -20.003 10.151 1.00 97.69 182 PHE A C 1
ATOM 1384 O O . PHE A 1 182 ? 2.808 -19.585 11.146 1.00 97.69 182 PHE A O 1
ATOM 1391 N N . ASN A 1 183 ? 1.432 -19.221 9.408 1.00 98.12 183 ASN A N 1
ATOM 1392 C CA . ASN A 1 183 ? 1.039 -17.891 9.850 1.00 98.12 183 ASN A CA 1
ATOM 1393 C C . ASN A 1 183 ? 0.121 -18.011 11.071 1.00 98.12 183 ASN A C 1
ATOM 1395 O O . ASN A 1 183 ? -0.854 -18.766 11.063 1.00 98.12 183 ASN A O 1
ATOM 1399 N N . ASP A 1 184 ? 0.420 -17.242 12.114 1.00 97.69 184 ASP A N 1
ATOM 1400 C CA . ASP A 1 184 ? -0.470 -17.143 13.263 1.00 97.69 184 ASP A CA 1
ATOM 1401 C C . ASP A 1 184 ? -1.808 -16.498 12.844 1.00 97.69 184 ASP A C 1
ATOM 1403 O O . ASP A 1 184 ? -1.835 -15.645 11.952 1.00 97.69 184 ASP A O 1
ATOM 1407 N N . PRO A 1 185 ? -2.939 -16.873 13.472 1.00 97.38 185 PRO A N 1
ATOM 1408 C CA . PRO A 1 185 ? -4.181 -16.126 13.307 1.00 97.38 185 PRO A CA 1
ATOM 140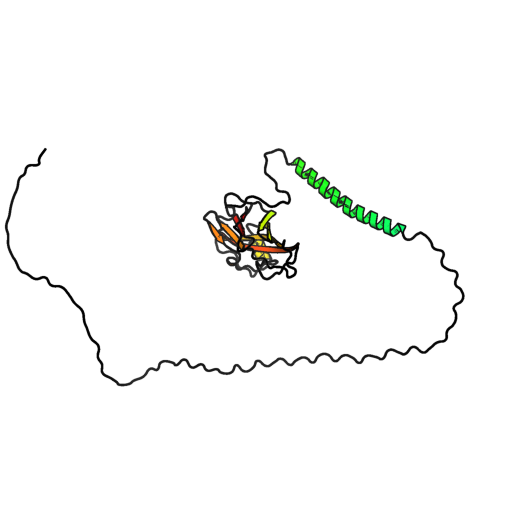9 C C . PRO A 1 185 ? -4.020 -14.699 13.860 1.00 97.38 185 PRO A C 1
ATOM 1411 O O . PRO A 1 185 ? -3.187 -14.481 14.748 1.00 97.38 185 PRO A O 1
ATOM 1414 N N . PRO A 1 186 ? -4.856 -13.735 13.428 1.00 97.88 186 PRO A N 1
ATOM 1415 C CA . PRO A 1 186 ? -4.816 -12.400 14.007 1.00 97.88 186 PRO A CA 1
ATOM 1416 C C . PRO A 1 186 ? -5.126 -12.450 15.511 1.00 97.88 186 PRO A C 1
ATOM 1418 O O . PRO A 1 186 ? -5.840 -13.331 16.012 1.00 97.88 186 PRO A O 1
ATOM 1421 N N . LYS A 1 187 ? -4.616 -11.461 16.244 1.00 98.00 187 LYS A N 1
ATOM 1422 C CA . LYS A 1 187 ? -4.915 -11.206 17.654 1.00 98.00 187 LYS A CA 1
ATOM 1423 C C . LYS A 1 187 ? -6.428 -11.186 17.865 1.00 98.00 187 LYS A C 1
ATOM 1425 O O . LYS A 1 187 ? -7.207 -10.751 17.019 1.00 98.00 187 LYS A O 1
ATOM 1430 N N . ALA A 1 188 ? -6.869 -11.605 19.048 1.00 97.88 188 ALA A N 1
ATOM 1431 C CA . ALA A 1 188 ? -8.287 -11.556 19.389 1.00 97.88 188 ALA A CA 1
ATOM 1432 C C . ALA A 1 188 ? -8.843 -10.125 19.233 1.00 97.88 188 ALA A C 1
ATOM 1434 O O . ALA A 1 188 ? -8.318 -9.183 19.827 1.00 97.88 188 ALA A O 1
ATOM 1435 N N . GLY A 1 189 ? -9.913 -9.974 18.446 1.00 97.94 189 GLY A N 1
ATOM 1436 C CA . GLY A 1 189 ? -10.514 -8.675 18.119 1.00 97.94 189 GLY A CA 1
ATOM 1437 C C . GLY A 1 189 ? -9.897 -7.964 16.908 1.00 97.94 189 GLY A C 1
ATOM 1438 O O . GLY A 1 189 ? -10.383 -6.894 16.537 1.00 97.94 189 GLY A O 1
ATOM 1439 N N . TYR A 1 190 ? -8.886 -8.555 16.272 1.00 98.50 190 TYR A N 1
ATOM 1440 C CA . TYR A 1 190 ? -8.229 -8.048 15.072 1.00 98.50 190 TYR A CA 1
ATOM 1441 C C . TYR A 1 190 ? -8.565 -8.909 13.849 1.00 98.50 190 TYR A C 1
ATOM 1443 O O . TYR A 1 190 ? -9.080 -10.022 13.969 1.00 98.50 190 TYR A O 1
ATOM 1451 N N . VAL A 1 191 ? -8.288 -8.362 12.673 1.00 98.56 191 VAL A N 1
ATOM 1452 C CA . VAL A 1 191 ? -8.423 -8.999 11.363 1.00 98.56 191 VAL A CA 1
ATOM 1453 C C . VAL A 1 191 ? -7.200 -8.645 10.524 1.00 98.56 191 VAL A C 1
ATOM 1455 O O . VAL A 1 191 ? -6.658 -7.544 10.661 1.00 98.56 191 VAL A O 1
ATOM 1458 N N . TYR A 1 192 ? -6.756 -9.564 9.669 1.00 98.69 192 TYR A N 1
ATOM 1459 C CA . TYR A 1 192 ? -5.811 -9.213 8.622 1.00 98.69 192 TYR A CA 1
ATOM 1460 C C . TYR A 1 192 ? -6.538 -8.579 7.439 1.00 98.69 192 TYR A C 1
ATOM 1462 O O . TYR A 1 192 ? -7.474 -9.158 6.894 1.00 98.69 192 TYR A O 1
ATOM 1470 N N . VAL A 1 193 ? -6.068 -7.411 7.022 1.00 98.62 193 VAL A N 1
ATOM 1471 C CA . VAL A 1 193 ? -6.496 -6.734 5.795 1.00 98.62 193 VAL A CA 1
ATOM 1472 C C . VAL A 1 193 ? -5.365 -6.817 4.789 1.00 98.62 193 VAL A C 1
ATOM 1474 O O . VAL A 1 193 ? -4.213 -6.581 5.149 1.00 98.62 193 VAL A O 1
ATOM 1477 N N . MET A 1 194 ? -5.682 -7.113 3.531 1.00 98.56 194 MET A N 1
ATOM 1478 C CA . MET A 1 194 ? -4.697 -7.215 2.460 1.00 98.56 194 MET A CA 1
ATOM 1479 C C . MET A 1 194 ? -4.988 -6.214 1.343 1.00 98.56 194 MET A C 1
ATOM 1481 O O . MET A 1 194 ? -6.054 -6.230 0.733 1.00 98.56 194 MET A O 1
ATOM 1485 N N . ALA A 1 195 ? -4.025 -5.339 1.066 1.00 98.56 195 ALA A N 1
ATOM 1486 C CA . ALA A 1 195 ? -4.106 -4.322 0.027 1.00 98.56 195 ALA A CA 1
ATOM 1487 C C . ALA A 1 195 ? -3.148 -4.645 -1.125 1.00 98.56 195 ALA A C 1
ATOM 1489 O O . ALA A 1 195 ? -1.966 -4.909 -0.906 1.00 98.56 195 ALA A O 1
ATOM 1490 N N . GLY A 1 196 ? -3.650 -4.600 -2.356 1.00 98.31 196 GLY A N 1
ATOM 1491 C CA . GLY A 1 196 ? -2.839 -4.682 -3.568 1.00 98.31 196 GLY A CA 1
ATOM 1492 C C . GLY A 1 196 ? -2.455 -3.285 -4.038 1.00 98.31 196 GLY A C 1
ATOM 1493 O O . GLY A 1 196 ? -3.308 -2.398 -4.077 1.00 98.31 196 GLY A O 1
ATOM 1494 N N . LEU A 1 197 ? -1.191 -3.080 -4.403 1.00 97.69 197 LEU A N 1
ATOM 1495 C CA . LEU A 1 197 ? -0.722 -1.813 -4.959 1.00 97.69 197 LEU A CA 1
ATOM 1496 C C . LEU A 1 197 ? 0.205 -2.011 -6.150 1.00 97.69 197 LEU A C 1
ATOM 1498 O O . LEU A 1 197 ? 0.954 -2.990 -6.220 1.00 97.69 197 LEU A O 1
ATOM 1502 N N . THR A 1 198 ? 0.232 -1.004 -7.018 1.00 97.94 198 THR A N 1
ATOM 1503 C CA . THR A 1 198 ? 1.190 -0.906 -8.115 1.00 97.94 198 THR A CA 1
ATOM 1504 C C . THR A 1 198 ? 1.926 0.423 -8.053 1.00 97.94 198 THR A C 1
ATOM 1506 O O . THR A 1 198 ? 1.337 1.503 -8.027 1.00 97.94 198 THR A O 1
ATOM 1509 N N . VAL A 1 199 ? 3.253 0.346 -8.074 1.00 97.62 199 VAL A N 1
ATOM 1510 C CA . VAL A 1 199 ? 4.148 1.501 -8.125 1.00 97.62 199 VAL A CA 1
ATOM 1511 C C . VAL A 1 199 ? 4.769 1.596 -9.509 1.00 97.62 199 VAL A C 1
ATOM 1513 O O . VAL A 1 199 ? 5.215 0.592 -10.054 1.00 97.62 199 VAL A O 1
ATOM 1516 N N . THR A 1 200 ? 4.812 2.793 -10.087 1.00 97.38 200 THR A N 1
ATOM 1517 C CA . THR A 1 200 ? 5.446 3.057 -11.388 1.00 97.38 200 THR A CA 1
ATOM 1518 C C . THR A 1 200 ? 6.494 4.151 -11.254 1.00 97.38 200 THR A C 1
ATOM 1520 O O . THR A 1 200 ? 6.197 5.220 -10.713 1.00 97.38 200 THR A O 1
ATOM 1523 N N . TYR A 1 201 ? 7.688 3.909 -11.798 1.00 97.75 201 TYR A N 1
ATOM 1524 C CA . TYR A 1 201 ? 8.716 4.938 -11.932 1.00 97.75 201 TYR A CA 1
ATOM 1525 C C . TYR A 1 201 ? 8.489 5.758 -13.209 1.00 97.75 201 TYR A C 1
ATOM 1527 O O . TYR A 1 201 ? 8.532 5.243 -14.331 1.00 97.75 201 TYR A O 1
ATOM 1535 N N . LEU A 1 202 ? 8.221 7.047 -13.025 1.00 97.06 202 LEU A N 1
ATOM 1536 C CA . LEU A 1 202 ? 7.954 8.034 -14.072 1.00 97.06 202 LEU A CA 1
ATOM 1537 C C . LEU A 1 202 ? 9.212 8.806 -14.494 1.00 97.06 202 LEU A C 1
ATOM 1539 O O . LEU A 1 202 ? 9.180 9.495 -15.516 1.00 97.06 202 LEU A O 1
ATOM 1543 N N . GLY A 1 203 ? 10.288 8.706 -13.713 1.00 95.31 203 GLY A N 1
ATOM 1544 C CA . GLY A 1 203 ? 11.539 9.410 -13.963 1.00 95.31 203 GLY A CA 1
ATOM 1545 C C . GLY A 1 203 ? 12.338 8.840 -15.128 1.00 95.31 203 GLY A C 1
ATOM 1546 O O . GLY A 1 203 ? 11.933 7.895 -15.819 1.00 95.31 203 GLY A O 1
ATOM 1547 N N . ASP A 1 204 ? 13.488 9.453 -15.378 1.00 97.38 204 ASP A N 1
ATOM 1548 C CA . ASP A 1 204 ? 14.358 9.101 -16.495 1.00 97.38 204 ASP A CA 1
ATOM 1549 C C . ASP A 1 204 ? 15.837 8.927 -16.132 1.00 97.38 204 ASP A C 1
ATOM 1551 O O . ASP A 1 204 ? 16.671 8.872 -17.043 1.00 97.38 204 ASP A O 1
ATOM 1555 N N . ASP A 1 205 ? 16.158 8.730 -14.844 1.00 96.88 205 ASP A N 1
ATOM 1556 C CA . ASP A 1 205 ? 17.517 8.383 -14.427 1.00 96.88 205 ASP A CA 1
ATOM 1557 C C . ASP A 1 205 ? 17.963 7.078 -15.128 1.00 96.88 205 ASP A C 1
ATOM 1559 O O . ASP A 1 205 ? 17.317 6.031 -14.983 1.00 96.88 205 ASP A O 1
ATOM 1563 N N . PRO A 1 206 ? 19.065 7.090 -15.905 1.00 95.94 206 PRO A N 1
ATOM 1564 C CA . PRO A 1 206 ? 19.569 5.894 -16.574 1.00 95.94 206 PRO A CA 1
ATOM 1565 C C . PRO A 1 206 ? 20.037 4.794 -15.609 1.00 95.94 206 PRO A C 1
ATOM 1567 O O . PRO A 1 206 ? 20.226 3.658 -16.044 1.00 95.94 206 PRO A O 1
ATOM 1570 N N . GLN A 1 207 ? 20.271 5.105 -14.333 1.00 97.38 207 GLN A N 1
ATOM 1571 C CA . GLN A 1 207 ? 20.551 4.125 -13.280 1.00 97.38 207 GLN A CA 1
ATOM 1572 C C . GLN A 1 207 ? 19.278 3.571 -12.624 1.00 97.38 207 GLN A C 1
ATOM 1574 O O . GLN A 1 207 ? 19.369 2.581 -11.898 1.00 97.38 207 GLN A O 1
ATOM 1579 N N . GLY A 1 208 ? 18.111 4.142 -12.933 1.00 96.50 208 GLY A N 1
ATOM 1580 C CA . GLY A 1 208 ? 16.853 3.855 -12.257 1.00 96.50 208 GLY A CA 1
ATOM 1581 C C . GLY A 1 208 ? 16.815 4.419 -10.838 1.00 96.50 208 GLY A C 1
ATOM 1582 O O . GLY A 1 208 ? 17.794 4.970 -10.341 1.00 96.50 208 GLY A O 1
ATOM 1583 N N . ASP A 1 209 ? 15.680 4.242 -10.174 1.00 95.31 209 ASP A N 1
ATOM 1584 C CA . ASP A 1 209 ? 15.484 4.667 -8.789 1.00 95.31 209 ASP A CA 1
ATOM 1585 C C . ASP A 1 209 ? 14.704 3.606 -7.999 1.00 95.31 209 ASP A C 1
ATOM 1587 O O . ASP A 1 209 ? 14.093 2.701 -8.574 1.00 95.31 209 ASP A O 1
ATOM 1591 N N . ASN A 1 210 ? 14.766 3.662 -6.671 1.00 92.69 210 ASN A N 1
ATOM 1592 C CA . ASN A 1 210 ? 13.996 2.784 -5.794 1.00 92.69 210 ASN A CA 1
ATOM 1593 C C . ASN A 1 210 ? 12.748 3.508 -5.285 1.00 92.69 210 ASN A C 1
ATOM 1595 O O . ASN A 1 210 ? 12.833 4.690 -4.947 1.00 92.69 210 ASN A O 1
ATOM 1599 N N . PRO A 1 211 ? 11.610 2.804 -5.150 1.00 90.69 211 PRO A N 1
ATOM 1600 C CA . PRO A 1 211 ? 10.474 3.378 -4.455 1.00 90.69 211 PRO A CA 1
ATOM 1601 C C . PRO A 1 211 ? 10.857 3.706 -3.004 1.00 90.69 211 PRO A C 1
ATOM 1603 O O . PRO A 1 211 ? 11.804 3.143 -2.457 1.00 90.69 211 PRO A O 1
ATOM 1606 N N . PHE A 1 212 ? 10.109 4.630 -2.401 1.00 92.94 212 PHE A N 1
ATOM 1607 C CA . PHE A 1 212 ? 10.084 4.900 -0.959 1.00 92.94 212 PHE A CA 1
ATOM 1608 C C . PHE A 1 212 ? 8.640 5.197 -0.545 1.00 92.94 212 PHE A C 1
ATOM 1610 O O . PHE A 1 212 ? 8.332 6.257 0.003 1.00 92.94 212 PHE A O 1
ATOM 1617 N N . VAL A 1 213 ? 7.746 4.275 -0.907 1.00 95.62 213 VAL A N 1
ATOM 1618 C CA . VAL A 1 213 ? 6.309 4.399 -0.653 1.00 95.62 213 VAL A CA 1
ATOM 1619 C C . VAL A 1 213 ? 6.019 3.991 0.784 1.00 95.62 213 VAL A C 1
ATOM 1621 O O . VAL A 1 213 ? 6.369 2.887 1.196 1.00 95.62 213 VAL A O 1
ATOM 1624 N N . GLU A 1 214 ? 5.360 4.872 1.523 1.00 96.31 214 GLU A N 1
ATOM 1625 C CA . GLU A 1 214 ? 4.802 4.588 2.845 1.00 96.31 214 GLU A CA 1
ATOM 1626 C C . GLU A 1 214 ? 3.293 4.369 2.691 1.00 96.31 214 GLU A C 1
ATOM 1628 O O . GLU A 1 214 ? 2.611 5.141 2.004 1.00 96.31 214 GLU A O 1
ATOM 1633 N N . VAL A 1 215 ? 2.789 3.287 3.285 1.00 97.69 215 VAL A N 1
ATOM 1634 C CA . VAL A 1 215 ? 1.372 2.919 3.266 1.00 97.69 215 VAL A CA 1
ATOM 1635 C C . VAL A 1 215 ? 0.949 2.601 4.689 1.00 97.69 215 VAL A C 1
ATOM 1637 O O . VAL A 1 215 ? 1.556 1.756 5.339 1.00 97.69 215 VAL A O 1
ATOM 1640 N N . GLU A 1 216 ? -0.100 3.262 5.155 1.00 97.94 216 GLU A N 1
ATOM 1641 C CA . GLU A 1 216 ? -0.640 3.071 6.496 1.00 97.94 216 GLU A CA 1
ATOM 1642 C C . GLU A 1 216 ? -2.139 2.807 6.437 1.00 97.94 216 GLU A C 1
ATOM 1644 O O . GLU A 1 216 ? -2.880 3.453 5.693 1.00 97.94 216 GLU A O 1
ATOM 1649 N N . TRP A 1 217 ? -2.603 1.921 7.303 1.00 98.31 217 TRP A N 1
ATOM 1650 C CA . TRP A 1 217 ? -4.002 1.841 7.681 1.00 98.31 217 TRP A CA 1
ATOM 1651 C C . TRP A 1 217 ? -4.318 2.919 8.714 1.00 98.31 217 TRP A C 1
ATOM 1653 O O . TRP A 1 217 ? -3.583 3.066 9.686 1.00 98.31 217 TRP A O 1
ATOM 1663 N N . THR A 1 218 ? -5.413 3.658 8.547 1.00 97.94 218 THR A N 1
ATOM 1664 C CA . THR A 1 218 ? -5.815 4.738 9.458 1.00 97.94 218 THR A CA 1
ATOM 1665 C C . THR A 1 218 ? -7.239 4.530 9.960 1.00 97.94 218 THR A C 1
ATOM 1667 O O . THR A 1 218 ? -8.197 4.577 9.191 1.00 97.94 218 THR A O 1
ATOM 1670 N N . ASN A 1 219 ? -7.396 4.353 11.270 1.00 96.69 219 ASN A N 1
ATOM 1671 C CA . ASN A 1 219 ? -8.697 4.175 11.912 1.00 96.69 219 ASN A CA 1
ATOM 1672 C C . ASN A 1 219 ? -9.464 5.494 12.101 1.00 96.69 219 ASN A C 1
ATOM 1674 O O . ASN A 1 219 ? -8.843 6.561 12.150 1.00 96.69 219 ASN A O 1
ATOM 1678 N N . PRO A 1 220 ? -10.799 5.436 12.311 1.00 94.75 220 PRO A N 1
ATOM 1679 C CA . PRO A 1 220 ? -11.657 6.570 12.668 1.00 94.75 220 PRO A CA 1
ATOM 1680 C C . PRO A 1 220 ? -11.074 7.498 13.744 1.00 94.75 220 PRO A C 1
ATOM 1682 O O . PRO A 1 220 ? -11.101 8.722 13.595 1.00 94.75 220 PRO A O 1
ATOM 1685 N N . ASP A 1 221 ? -10.478 6.923 14.785 1.00 93.56 221 ASP A N 1
ATOM 1686 C CA . ASP A 1 221 ? -9.890 7.639 15.919 1.00 93.56 221 ASP A CA 1
ATOM 1687 C C . ASP A 1 221 ? -8.508 8.263 15.638 1.00 93.56 221 ASP A C 1
ATOM 1689 O O . ASP A 1 221 ? -7.977 8.984 16.482 1.00 93.56 221 ASP A O 1
ATOM 1693 N N . GLY A 1 222 ? -7.945 8.037 14.447 1.00 93.38 222 GLY A N 1
ATOM 1694 C CA . GLY A 1 222 ? -6.636 8.537 14.030 1.00 93.38 222 GLY A CA 1
ATOM 1695 C C . GLY A 1 222 ? -5.458 7.654 14.435 1.00 93.38 222 GLY A C 1
ATOM 1696 O O . GLY A 1 222 ? -4.321 8.040 14.175 1.00 93.38 222 GLY A O 1
ATOM 1697 N N . THR A 1 223 ? -5.697 6.490 15.047 1.00 96.50 223 THR A N 1
ATOM 1698 C CA . THR A 1 223 ? -4.648 5.477 15.222 1.00 96.50 223 THR A CA 1
ATOM 1699 C C . THR A 1 223 ? -4.277 4.858 13.879 1.00 96.50 223 THR A C 1
ATOM 1701 O O . THR A 1 223 ? -5.134 4.694 13.005 1.00 96.50 223 THR A O 1
ATOM 1704 N N . THR A 1 224 ? -2.998 4.530 13.708 1.00 97.44 224 THR A N 1
ATOM 1705 C CA . THR A 1 224 ? -2.470 3.965 12.466 1.00 97.44 224 THR A CA 1
ATOM 1706 C C . THR A 1 224 ? -1.795 2.624 12.698 1.00 97.44 224 THR A C 1
ATOM 1708 O O . THR A 1 224 ? -1.318 2.350 13.798 1.00 97.44 224 THR A O 1
ATOM 1711 N N . PHE A 1 225 ? -1.775 1.812 11.646 1.00 97.81 225 PHE A N 1
ATOM 1712 C CA . PHE A 1 225 ? -1.060 0.543 11.569 1.00 97.81 225 PHE A CA 1
ATOM 1713 C C . PHE A 1 225 ? -0.298 0.502 10.251 1.00 97.81 225 PHE A C 1
ATOM 1715 O O . PHE A 1 225 ? -0.775 1.035 9.245 1.00 97.81 225 PHE A O 1
ATOM 1722 N N . ASP A 1 226 ? 0.855 -0.144 10.243 1.00 96.19 226 ASP A N 1
ATOM 1723 C CA . ASP A 1 226 ? 1.639 -0.366 9.033 1.00 96.19 226 ASP A CA 1
ATOM 1724 C C . ASP A 1 226 ? 1.905 -1.862 8.803 1.00 96.19 226 ASP A C 1
ATOM 1726 O O . ASP A 1 226 ? 1.365 -2.736 9.487 1.00 96.19 226 ASP A O 1
ATOM 1730 N N . ASP A 1 227 ? 2.686 -2.177 7.773 1.00 92.50 227 ASP A N 1
ATOM 1731 C CA . ASP A 1 227 ? 2.975 -3.557 7.387 1.00 92.50 227 ASP A CA 1
ATOM 1732 C C . ASP A 1 227 ? 3.885 -4.293 8.383 1.00 92.50 227 ASP A C 1
ATOM 1734 O O . ASP A 1 227 ? 3.965 -5.525 8.348 1.00 92.50 227 ASP A O 1
ATOM 1738 N N . SER A 1 228 ? 4.545 -3.558 9.284 1.00 93.56 228 SER A N 1
ATOM 1739 C CA . SER A 1 228 ? 5.379 -4.110 10.350 1.00 93.56 228 SER A CA 1
ATOM 1740 C C . SER A 1 228 ? 4.559 -4.622 11.538 1.00 93.56 228 SER A C 1
ATOM 1742 O O . SER A 1 228 ? 5.031 -5.496 12.272 1.00 93.56 228 SER A O 1
ATOM 1744 N N . ASP A 1 229 ? 3.309 -4.168 11.685 1.00 93.12 229 ASP A N 1
ATOM 1745 C CA . ASP A 1 229 ? 2.376 -4.672 12.698 1.00 93.12 229 ASP A CA 1
ATOM 1746 C C . ASP A 1 229 ? 1.867 -6.090 12.383 1.00 93.12 229 ASP A C 1
ATOM 1748 O O . ASP A 1 229 ? 1.444 -6.813 13.291 1.00 93.12 229 ASP A O 1
ATOM 1752 N N . ALA A 1 230 ? 1.942 -6.515 11.116 1.00 95.12 230 ALA A N 1
ATOM 1753 C CA . ALA A 1 230 ? 1.523 -7.834 10.655 1.00 95.12 230 ALA A CA 1
ATOM 1754 C C . ALA A 1 230 ? 2.723 -8.772 10.433 1.00 95.12 230 ALA A C 1
ATOM 1756 O O . ALA A 1 230 ? 3.412 -8.723 9.412 1.00 95.12 230 ALA A O 1
ATOM 1757 N N . SER A 1 231 ? 2.926 -9.725 11.350 1.00 94.81 231 SER A N 1
ATOM 1758 C CA . SER A 1 231 ? 3.976 -10.762 11.254 1.00 94.81 231 SER A CA 1
ATOM 1759 C C . SER A 1 231 ? 3.576 -11.949 10.354 1.00 94.81 231 SER A C 1
ATOM 1761 O O . SER A 1 231 ? 3.628 -13.109 10.746 1.00 94.81 231 SER A O 1
ATOM 1763 N N . VAL A 1 232 ? 3.154 -11.584 9.142 1.00 97.44 232 VAL A N 1
ATOM 1764 C CA . VAL A 1 232 ? 2.735 -12.348 7.955 1.00 97.44 232 VAL A CA 1
ATOM 1765 C C . VAL A 1 232 ? 3.792 -12.941 7.020 1.00 97.44 232 VAL A C 1
ATOM 1767 O O . VAL A 1 232 ? 4.571 -12.143 6.494 1.00 97.44 232 VAL A O 1
ATOM 1770 N N . VAL A 1 233 ? 3.781 -14.218 6.636 1.00 96.94 233 VAL A N 1
ATOM 1771 C CA . VAL A 1 233 ? 4.426 -14.633 5.368 1.00 96.94 233 VAL A CA 1
ATOM 1772 C C . VAL A 1 233 ? 3.369 -14.754 4.274 1.00 96.94 233 VAL A C 1
ATOM 1774 O O . VAL A 1 233 ? 2.450 -15.552 4.409 1.00 96.94 233 VAL A O 1
ATOM 1777 N N . ILE A 1 234 ? 3.524 -13.971 3.206 1.00 97.00 234 ILE A N 1
ATOM 1778 C CA . ILE A 1 234 ? 2.649 -13.964 2.024 1.00 97.00 234 ILE A CA 1
ATOM 1779 C C . ILE A 1 234 ? 3.511 -13.951 0.759 1.00 97.00 234 ILE A C 1
ATOM 1781 O O . ILE A 1 234 ? 4.637 -13.430 0.789 1.00 97.00 234 ILE A O 1
ATOM 1785 N N . ASP A 1 235 ? 2.981 -14.459 -0.344 1.00 95.88 235 ASP A N 1
ATOM 1786 C CA . ASP A 1 235 ? 3.543 -14.283 -1.675 1.00 95.88 235 ASP A CA 1
ATOM 1787 C C . ASP A 1 235 ? 3.332 -12.840 -2.142 1.00 95.88 235 ASP A C 1
ATOM 1789 O O . ASP A 1 235 ? 2.465 -12.101 -1.668 1.00 95.88 235 ASP A O 1
ATOM 1793 N N . ASP A 1 236 ? 4.176 -12.413 -3.081 1.00 94.94 236 ASP A N 1
ATOM 1794 C CA . ASP A 1 236 ? 4.116 -11.086 -3.697 1.00 94.94 236 ASP A CA 1
ATOM 1795 C C . ASP A 1 236 ? 4.106 -9.915 -2.698 1.00 94.94 236 ASP A C 1
ATOM 1797 O O . ASP A 1 236 ? 3.635 -8.822 -3.020 1.00 94.94 236 ASP A O 1
ATOM 1801 N N . ARG A 1 237 ? 4.666 -10.105 -1.492 1.00 95.94 237 ARG A N 1
ATOM 1802 C CA . ARG A 1 237 ? 4.806 -9.032 -0.502 1.00 95.94 237 ARG A CA 1
ATOM 1803 C C . ARG A 1 237 ? 5.490 -7.821 -1.129 1.00 95.94 237 ARG A C 1
ATOM 1805 O O . ARG A 1 237 ? 6.606 -7.904 -1.652 1.00 95.94 237 ARG A O 1
ATOM 1812 N N . PHE A 1 238 ? 4.829 -6.677 -1.033 1.00 95.62 238 PHE A N 1
ATOM 1813 C CA . PHE A 1 238 ? 5.394 -5.410 -1.438 1.00 95.62 238 PHE A CA 1
ATOM 1814 C C . PHE A 1 238 ? 6.517 -5.016 -0.477 1.00 95.62 238 PHE A C 1
ATOM 1816 O O . PHE A 1 238 ? 6.404 -5.155 0.736 1.00 95.62 238 PHE A O 1
ATOM 1823 N N . TYR A 1 239 ? 7.603 -4.491 -1.036 1.00 91.62 239 TYR A N 1
ATOM 1824 C CA . TYR A 1 239 ? 8.714 -3.952 -0.265 1.00 91.62 239 TYR A CA 1
ATOM 1825 C C . TYR A 1 239 ? 8.940 -2.530 -0.737 1.00 91.62 239 TYR A C 1
ATOM 1827 O O . TYR A 1 239 ? 9.210 -2.299 -1.916 1.00 91.62 239 TYR A O 1
ATOM 1835 N N . SER A 1 240 ? 8.846 -1.579 0.186 1.00 86.44 240 SER A N 1
ATOM 1836 C CA . SER A 1 240 ? 9.006 -0.161 -0.124 1.00 86.44 240 SER A CA 1
ATOM 1837 C C . SER A 1 240 ? 10.412 0.200 -0.581 1.00 86.44 240 SER A C 1
ATOM 1839 O O . SER A 1 240 ? 10.590 1.314 -1.032 1.00 86.44 240 SER A O 1
ATOM 1841 N N . THR A 1 241 ? 11.390 -0.710 -0.497 1.00 85.81 241 THR A N 1
ATOM 1842 C CA . THR A 1 241 ? 12.776 -0.523 -0.944 1.00 85.81 241 THR A CA 1
ATOM 1843 C C . THR A 1 241 ? 13.339 -1.813 -1.555 1.00 85.81 241 THR A C 1
ATOM 1845 O O . THR A 1 241 ? 12.732 -2.881 -1.478 1.00 85.81 241 THR A O 1
ATOM 1848 N N . GLY A 1 242 ? 14.527 -1.734 -2.165 1.00 83.88 242 GLY A N 1
ATOM 1849 C CA . GLY A 1 242 ? 15.267 -2.915 -2.631 1.00 83.88 242 GLY A CA 1
ATOM 1850 C C . GLY A 1 242 ? 14.870 -3.418 -4.020 1.00 83.88 242 GLY A C 1
ATOM 1851 O O . GLY A 1 242 ? 15.320 -4.488 -4.435 1.00 83.88 242 GLY A O 1
ATOM 1852 N N . LYS A 1 243 ? 14.062 -2.647 -4.756 1.00 89.50 243 LYS A N 1
ATOM 1853 C CA . LYS A 1 243 ? 13.760 -2.874 -6.172 1.00 89.50 243 LYS A CA 1
ATOM 1854 C C . LYS A 1 243 ? 14.010 -1.598 -6.970 1.00 89.50 243 LYS A C 1
ATOM 1856 O O . LYS A 1 243 ? 13.191 -0.685 -6.957 1.00 89.50 243 LYS A O 1
ATOM 1861 N N . THR A 1 244 ? 15.124 -1.565 -7.697 1.00 95.69 244 THR A N 1
ATOM 1862 C CA . THR A 1 244 ? 15.408 -0.492 -8.654 1.00 95.69 244 THR A CA 1
ATOM 1863 C C . THR A 1 244 ? 14.507 -0.634 -9.873 1.00 95.69 244 THR A C 1
ATOM 1865 O O . THR A 1 244 ? 14.502 -1.675 -10.534 1.00 95.69 244 THR A O 1
ATOM 1868 N N . LEU A 1 245 ? 13.770 0.427 -10.182 1.00 96.88 245 LEU A N 1
ATOM 1869 C CA . LEU A 1 245 ? 12.926 0.542 -11.358 1.00 96.88 245 LEU A CA 1
ATOM 1870 C C . LEU A 1 245 ? 13.551 1.534 -12.339 1.00 96.88 245 LEU A C 1
ATOM 1872 O O . LEU A 1 245 ? 13.980 2.624 -11.975 1.00 96.88 245 LEU A O 1
ATOM 1876 N N . TYR A 1 246 ? 13.608 1.130 -13.604 1.00 97.75 246 TYR A N 1
ATOM 1877 C CA . TYR A 1 246 ? 14.002 1.996 -14.714 1.00 97.75 246 TYR A CA 1
ATOM 1878 C C . TYR A 1 246 ? 12.775 2.692 -15.293 1.00 97.75 246 TYR A C 1
ATOM 1880 O O . TYR A 1 246 ? 11.647 2.330 -14.965 1.00 97.75 246 TYR A O 1
ATOM 1888 N N . LYS A 1 247 ? 12.984 3.687 -16.159 1.00 97.62 247 LYS A N 1
ATOM 1889 C CA . LYS A 1 247 ? 11.913 4.478 -16.782 1.00 97.62 247 LYS A CA 1
ATOM 1890 C C . LYS A 1 247 ? 10.741 3.617 -17.273 1.00 97.62 247 LYS A C 1
ATOM 1892 O O . LYS A 1 247 ? 10.917 2.763 -18.142 1.00 97.62 247 LYS A O 1
ATOM 1897 N N . GLY A 1 248 ? 9.546 3.886 -16.743 1.00 95.88 248 GLY A N 1
ATOM 1898 C CA . GLY A 1 248 ? 8.308 3.170 -17.069 1.00 95.88 248 GLY A CA 1
ATOM 1899 C C . GLY A 1 248 ? 8.173 1.789 -16.421 1.00 95.88 248 GLY A C 1
ATOM 1900 O O . GLY A 1 248 ? 7.193 1.094 -16.677 1.00 95.88 248 GLY A O 1
ATOM 1901 N N . GLY A 1 249 ? 9.142 1.377 -15.605 1.00 97.44 249 GLY A N 1
ATOM 1902 C CA . GLY A 1 249 ? 9.102 0.144 -14.837 1.00 97.44 249 GLY A CA 1
ATOM 1903 C C . GLY A 1 249 ? 8.043 0.206 -13.744 1.00 97.44 249 GLY A C 1
ATOM 1904 O O . GLY A 1 249 ? 7.817 1.255 -13.134 1.00 97.44 249 GLY A O 1
ATOM 1905 N N . THR A 1 250 ? 7.414 -0.939 -13.496 1.00 97.12 250 THR A N 1
ATOM 1906 C CA . THR A 1 250 ? 6.372 -1.101 -12.487 1.00 97.12 250 THR A CA 1
ATOM 1907 C C . THR A 1 250 ? 6.752 -2.166 -11.465 1.00 97.12 250 THR A C 1
ATOM 1909 O O . THR A 1 250 ? 7.483 -3.111 -11.768 1.00 97.12 250 THR A O 1
ATOM 1912 N N . TYR A 1 251 ? 6.233 -2.019 -10.251 1.00 96.56 251 TYR A N 1
ATOM 1913 C CA . TYR A 1 251 ? 6.279 -3.029 -9.207 1.00 96.56 251 TYR A CA 1
ATOM 1914 C C . TYR A 1 251 ? 4.900 -3.161 -8.563 1.00 96.56 251 TYR A C 1
ATOM 1916 O O . TYR A 1 251 ? 4.430 -2.231 -7.911 1.00 96.56 251 TYR A O 1
ATOM 1924 N N . THR A 1 252 ? 4.275 -4.318 -8.758 1.00 97.38 252 THR A N 1
ATOM 1925 C CA . THR A 1 252 ? 3.010 -4.695 -8.125 1.00 97.38 252 THR A CA 1
ATOM 1926 C C . THR A 1 252 ? 3.289 -5.641 -6.967 1.00 97.38 252 THR A C 1
ATOM 1928 O O . THR A 1 252 ? 4.131 -6.532 -7.094 1.00 97.38 252 THR A O 1
ATOM 1931 N N . GLY A 1 253 ? 2.593 -5.451 -5.851 1.00 96.94 253 GLY A N 1
ATOM 1932 C CA . GLY A 1 253 ? 2.696 -6.332 -4.695 1.00 96.94 253 GLY A CA 1
ATOM 1933 C C . GLY A 1 253 ? 1.544 -6.160 -3.714 1.00 96.94 253 GLY A C 1
ATOM 1934 O O . GLY A 1 253 ? 0.639 -5.353 -3.929 1.00 96.94 253 GLY A O 1
ATOM 1935 N N . LYS A 1 254 ? 1.602 -6.934 -2.631 1.00 98.00 254 LYS A N 1
ATOM 1936 C CA . LYS A 1 254 ? 0.603 -6.990 -1.563 1.00 98.00 254 LYS A CA 1
ATOM 1937 C C . LYS A 1 254 ? 1.170 -6.448 -0.249 1.00 98.00 254 LYS A C 1
ATOM 1939 O O . LYS A 1 254 ? 2.294 -6.776 0.126 1.00 98.00 254 LYS A O 1
ATOM 1944 N N . ILE A 1 255 ? 0.391 -5.652 0.470 1.00 97.56 255 ILE A N 1
ATOM 1945 C CA . ILE A 1 255 ? 0.665 -5.234 1.850 1.00 97.56 255 ILE A CA 1
ATOM 1946 C C . ILE A 1 255 ? -0.406 -5.840 2.749 1.00 97.56 255 ILE A C 1
ATOM 1948 O O . ILE A 1 255 ? -1.570 -5.900 2.361 1.00 97.56 255 ILE A O 1
ATOM 1952 N N . VAL A 1 256 ? -0.016 -6.277 3.946 1.00 98.38 256 VAL A N 1
ATOM 1953 C CA . VAL A 1 256 ? -0.943 -6.795 4.956 1.00 98.38 256 VAL A CA 1
ATOM 1954 C C . VAL A 1 256 ? -0.863 -5.944 6.210 1.00 98.38 256 VAL A C 1
ATOM 1956 O O . VAL A 1 256 ? 0.232 -5.653 6.682 1.00 98.38 256 VAL A O 1
ATOM 1959 N N . PHE A 1 257 ? -2.026 -5.610 6.758 1.00 98.38 257 PHE A N 1
ATOM 1960 C CA . PHE A 1 257 ? -2.189 -4.932 8.039 1.00 98.38 257 PHE A CA 1
ATOM 1961 C C . PHE A 1 257 ? -2.918 -5.853 9.013 1.00 98.38 257 PHE A C 1
ATOM 1963 O O . PHE A 1 257 ? -3.810 -6.596 8.610 1.00 98.38 257 PHE A O 1
ATOM 1970 N N . GLU A 1 258 ? -2.586 -5.781 10.300 1.00 98.25 258 GLU A N 1
ATOM 1971 C CA . GLU A 1 258 ? -3.352 -6.430 11.366 1.00 98.25 258 GLU A CA 1
ATOM 1972 C C . GLU A 1 258 ? -4.082 -5.360 12.179 1.00 98.25 258 GLU A C 1
ATOM 1974 O O . GLU A 1 258 ? -3.472 -4.644 12.972 1.00 98.25 258 GLU A O 1
ATOM 1979 N N . VAL A 1 259 ? -5.394 -5.231 11.985 1.00 98.19 259 VAL A N 1
ATOM 1980 C CA . VAL A 1 259 ? -6.153 -4.051 12.435 1.00 98.19 259 VAL A CA 1
ATOM 1981 C C . VAL A 1 259 ? -7.359 -4.441 13.287 1.00 98.19 259 VAL A C 1
ATOM 1983 O O . VAL A 1 259 ? -7.848 -5.567 13.174 1.00 98.19 259 VAL A O 1
ATOM 1986 N N . PRO A 1 260 ? -7.883 -3.546 14.146 1.00 97.94 260 PRO A N 1
ATOM 1987 C CA . PRO A 1 260 ? -9.093 -3.824 14.908 1.00 97.94 260 PRO A CA 1
ATOM 1988 C C . PRO A 1 260 ? -10.289 -4.104 13.990 1.00 97.94 260 PRO A C 1
ATOM 1990 O O . PRO A 1 260 ? -10.705 -3.258 13.200 1.00 97.94 260 PRO A O 1
ATOM 1993 N N . SER A 1 261 ? -10.906 -5.273 14.155 1.00 97.75 261 SER A N 1
ATOM 1994 C CA . SER A 1 261 ? -12.082 -5.684 13.367 1.00 97.75 261 SER A CA 1
ATOM 1995 C C . SER A 1 261 ? -13.285 -4.748 13.545 1.00 97.75 261 SER A C 1
ATOM 1997 O O . SER A 1 261 ? -14.094 -4.592 12.639 1.00 97.75 261 SER A O 1
ATOM 1999 N N . ALA A 1 262 ? -13.394 -4.085 14.701 1.00 96.88 262 ALA A N 1
ATOM 2000 C CA . ALA A 1 262 ? -14.515 -3.207 15.030 1.00 96.88 262 ALA A CA 1
ATOM 2001 C C . ALA A 1 262 ? -14.557 -1.905 14.213 1.00 96.88 262 ALA A C 1
ATOM 2003 O O . ALA A 1 262 ? -15.608 -1.274 14.160 1.00 96.88 262 ALA A O 1
ATOM 2004 N N . THR A 1 263 ? -13.433 -1.489 13.623 1.00 95.88 263 THR A N 1
ATOM 2005 C CA . THR A 1 263 ? -13.325 -0.231 12.866 1.00 95.88 263 THR A CA 1
ATOM 2006 C C . THR A 1 263 ? -12.959 -0.443 11.405 1.00 95.88 263 THR A C 1
ATOM 2008 O O . THR A 1 263 ? -12.855 0.537 10.677 1.00 95.88 263 THR A O 1
ATOM 2011 N N . VAL A 1 264 ? -12.778 -1.696 10.968 1.00 96.25 264 VAL A N 1
ATOM 2012 C CA . VAL A 1 264 ? -12.210 -2.033 9.653 1.00 96.25 264 VAL A CA 1
ATOM 2013 C C . VAL A 1 264 ? -12.959 -1.375 8.487 1.00 96.25 264 VAL A C 1
ATOM 2015 O O . VAL A 1 264 ? -12.363 -0.949 7.505 1.00 96.25 264 VAL A O 1
ATOM 2018 N N . ASP A 1 265 ? -14.272 -1.238 8.637 1.00 95.12 265 ASP A N 1
ATOM 2019 C CA . ASP A 1 265 ? -15.185 -0.739 7.617 1.00 95.12 265 ASP A CA 1
ATOM 2020 C C . ASP A 1 265 ? -15.198 0.788 7.457 1.00 95.12 265 ASP A C 1
ATOM 2022 O O . ASP A 1 265 ? -15.636 1.274 6.414 1.00 95.12 265 ASP A O 1
ATOM 2026 N N . ASP A 1 266 ? -14.747 1.515 8.481 1.00 94.94 266 ASP A N 1
ATOM 2027 C CA . ASP A 1 266 ? -14.777 2.982 8.566 1.00 94.94 266 ASP A CA 1
ATOM 2028 C C . ASP A 1 266 ? -13.364 3.596 8.465 1.00 94.94 266 ASP A C 1
ATOM 2030 O O . ASP A 1 266 ? -13.170 4.803 8.641 1.00 94.94 266 ASP A O 1
ATOM 2034 N N . SER A 1 267 ? -12.356 2.756 8.233 1.00 97.50 267 SER A N 1
ATOM 2035 C CA . SER A 1 267 ? -10.956 3.150 8.112 1.00 97.50 267 SER A CA 1
ATOM 2036 C C . SER A 1 267 ? -10.597 3.597 6.695 1.00 97.50 267 SER A C 1
ATOM 2038 O O . SER A 1 267 ? -11.345 3.419 5.734 1.00 97.50 267 SER A O 1
ATOM 2040 N N . THR A 1 268 ? -9.412 4.184 6.560 1.00 98.31 268 THR A N 1
ATOM 2041 C CA . THR A 1 268 ? -8.832 4.588 5.276 1.00 98.31 268 THR A CA 1
ATOM 2042 C C . THR A 1 268 ? -7.423 4.031 5.120 1.00 98.31 268 THR A C 1
ATOM 2044 O O . THR A 1 268 ? -6.761 3.707 6.106 1.00 98.31 268 THR A O 1
ATOM 2047 N N . ILE A 1 269 ? -6.940 3.947 3.880 1.00 98.56 269 ILE A N 1
ATOM 2048 C CA . ILE A 1 269 ? -5.519 3.710 3.596 1.00 98.56 269 ILE A CA 1
ATOM 2049 C C . ILE A 1 269 ? -4.876 5.044 3.225 1.00 98.56 269 ILE A C 1
ATOM 2051 O O . ILE A 1 269 ? -5.331 5.724 2.309 1.00 98.56 269 ILE A O 1
ATOM 2055 N N . ALA A 1 270 ? -3.813 5.426 3.924 1.00 98.12 270 ALA A N 1
ATOM 2056 C CA . ALA A 1 270 ? -3.001 6.586 3.594 1.00 98.12 270 ALA A CA 1
ATOM 2057 C C . ALA A 1 270 ? -1.777 6.143 2.786 1.00 98.12 270 ALA A C 1
ATOM 2059 O O . ALA A 1 270 ? -0.997 5.314 3.245 1.00 98.12 270 ALA A O 1
ATOM 2060 N N . ILE A 1 271 ? -1.594 6.713 1.595 1.00 97.88 271 ILE A N 1
ATOM 2061 C CA . ILE A 1 271 ? -0.441 6.458 0.728 1.00 97.88 271 ILE A CA 1
ATOM 2062 C C . ILE A 1 271 ? 0.389 7.726 0.618 1.00 97.88 271 ILE A C 1
ATOM 2064 O O . ILE A 1 271 ? -0.119 8.799 0.287 1.00 97.88 271 ILE A O 1
ATOM 2068 N N . LYS A 1 272 ? 1.690 7.582 0.834 1.00 96.44 272 LYS A N 1
ATOM 2069 C CA . LYS A 1 272 ? 2.684 8.633 0.662 1.00 96.44 272 LYS A CA 1
ATOM 2070 C C . LYS A 1 272 ? 3.725 8.158 -0.363 1.00 96.44 272 LYS A C 1
ATOM 2072 O O . LYS A 1 272 ? 4.597 7.360 -0.019 1.00 96.44 272 LYS A O 1
ATOM 2077 N N . PRO A 1 273 ? 3.631 8.599 -1.637 1.00 94.12 273 PRO A N 1
ATOM 2078 C CA . PRO A 1 273 ? 4.475 8.082 -2.722 1.00 94.12 273 PRO A CA 1
ATOM 2079 C C . PRO A 1 273 ? 5.980 8.307 -2.541 1.00 94.12 273 PRO A C 1
ATOM 2081 O O . PRO A 1 273 ? 6.784 7.524 -3.039 1.00 94.12 273 PRO A O 1
ATOM 2084 N N . THR A 1 274 ? 6.363 9.389 -1.860 1.00 92.50 274 THR A N 1
ATOM 2085 C CA . THR A 1 274 ? 7.761 9.744 -1.579 1.00 92.50 274 THR A CA 1
ATOM 2086 C C . THR A 1 274 ? 7.922 10.289 -0.161 1.00 92.50 274 THR A C 1
ATOM 2088 O O . THR A 1 274 ? 6.992 10.867 0.404 1.00 92.50 274 THR A O 1
ATOM 2091 N N . ILE A 1 275 ? 9.138 10.226 0.390 1.00 90.69 275 ILE A N 1
ATOM 2092 C CA . ILE A 1 275 ? 9.471 10.741 1.736 1.00 90.69 275 ILE A CA 1
ATOM 2093 C C . ILE A 1 275 ? 9.061 12.216 1.926 1.00 90.69 275 ILE A C 1
ATOM 2095 O O . ILE A 1 275 ? 8.672 12.617 3.025 1.00 90.69 275 ILE A O 1
ATOM 2099 N N . SER A 1 276 ? 9.123 13.025 0.865 1.00 89.50 276 SER A N 1
ATOM 2100 C CA . SER A 1 276 ? 8.778 14.452 0.884 1.00 89.50 276 SER A CA 1
ATOM 2101 C C . SER A 1 276 ? 7.319 14.762 0.540 1.00 89.50 276 SER A C 1
ATOM 2103 O O . SER A 1 276 ? 6.925 15.922 0.626 1.00 89.50 276 SER A O 1
ATOM 2105 N N . SER A 1 277 ? 6.532 13.769 0.122 1.00 92.44 277 SER A N 1
ATOM 2106 C CA . SER A 1 277 ? 5.127 13.968 -0.244 1.00 92.44 277 SER A CA 1
ATOM 2107 C C . SER A 1 277 ? 4.197 14.002 0.967 1.00 92.44 277 SER A C 1
ATOM 2109 O O . SER A 1 277 ? 4.501 13.447 2.024 1.00 92.44 277 SER A O 1
ATOM 2111 N N . GLU A 1 278 ? 3.048 14.647 0.793 1.00 94.06 278 GLU A N 1
ATOM 2112 C CA . GLU A 1 278 ? 1.930 14.537 1.727 1.00 94.06 278 GLU A CA 1
ATOM 2113 C C . GLU A 1 278 ? 1.211 13.193 1.553 1.00 94.06 278 GLU A C 1
ATOM 2115 O O . GLU A 1 278 ? 1.256 12.577 0.482 1.00 94.06 278 GLU A O 1
ATOM 2120 N N . LYS A 1 279 ? 0.525 12.752 2.610 1.00 95.75 279 LYS A N 1
ATOM 2121 C CA . LYS A 1 279 ? -0.336 11.566 2.563 1.00 95.75 279 LYS A CA 1
ATOM 2122 C C . LYS A 1 279 ? -1.564 11.840 1.699 1.00 95.75 279 LYS A C 1
ATOM 2124 O O . LYS A 1 279 ? -2.121 12.936 1.719 1.00 95.75 279 LYS A O 1
ATOM 2129 N N . ARG A 1 280 ? -1.999 10.816 0.972 1.00 97.31 280 ARG A N 1
ATOM 2130 C CA . ARG A 1 280 ? -3.264 10.800 0.241 1.0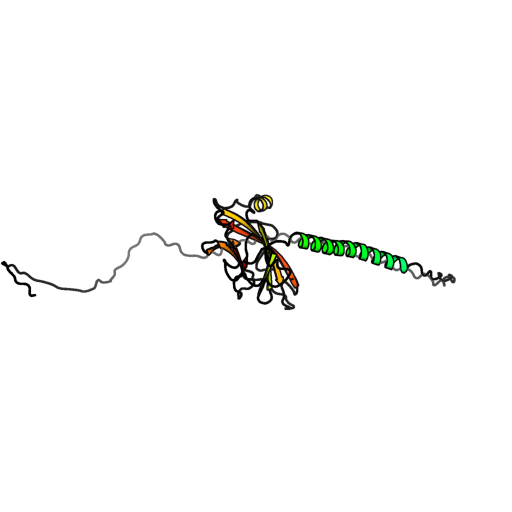0 97.31 280 ARG A CA 1
ATOM 2131 C C . ARG A 1 280 ? -4.113 9.639 0.725 1.00 97.31 280 ARG A C 1
ATOM 2133 O O . ARG A 1 280 ? -3.616 8.521 0.819 1.00 97.31 280 ARG A O 1
ATOM 2140 N N . PHE A 1 281 ? -5.366 9.913 1.053 1.00 97.88 281 PHE A N 1
ATOM 2141 C CA . PHE A 1 281 ? -6.262 8.950 1.679 1.00 97.88 281 PHE A CA 1
ATOM 2142 C C . PHE A 1 281 ? -7.153 8.265 0.649 1.00 97.88 281 PHE A C 1
ATOM 2144 O O . PHE A 1 281 ? -7.713 8.909 -0.237 1.00 97.88 281 PHE A O 1
ATOM 2151 N N . PHE A 1 282 ? -7.303 6.958 0.806 1.00 98.19 282 PHE A N 1
ATOM 2152 C CA . PHE A 1 282 ? -8.120 6.088 -0.021 1.00 98.19 282 PHE A CA 1
ATOM 2153 C C . PHE A 1 282 ? -9.209 5.431 0.824 1.00 98.19 282 PHE A C 1
ATOM 2155 O O . PHE A 1 282 ? -8.973 5.038 1.971 1.00 98.19 282 PHE A O 1
ATOM 2162 N N . SER A 1 283 ? -10.397 5.316 0.239 1.00 96.69 283 SER A N 1
ATOM 2163 C CA . SER A 1 283 ? -11.490 4.507 0.756 1.00 96.69 283 SER A CA 1
ATOM 2164 C C . SER A 1 283 ? -11.103 3.038 0.670 1.00 96.69 283 SER A C 1
ATOM 2166 O O . SER A 1 283 ? -10.467 2.605 -0.292 1.00 96.69 283 SER A O 1
ATOM 2168 N N . VAL A 1 284 ? -11.520 2.270 1.668 1.00 96.50 284 VAL A N 1
ATOM 2169 C CA . VAL A 1 284 ? -11.323 0.816 1.716 1.00 96.50 284 VAL A CA 1
ATOM 2170 C C . VAL A 1 284 ? -12.531 0.052 1.153 1.00 96.50 284 VAL A C 1
ATOM 2172 O O . VAL A 1 284 ? -12.567 -1.176 1.201 1.00 96.50 284 VAL A O 1
ATOM 2175 N N . LYS A 1 285 ? -13.512 0.792 0.614 1.00 88.25 285 LYS A N 1
ATOM 2176 C CA . LYS A 1 285 ? -14.747 0.327 -0.030 1.00 88.25 285 LYS A CA 1
ATOM 2177 C C . LYS A 1 285 ? -15.096 1.167 -1.252 1.00 88.25 285 LYS A C 1
ATOM 2179 O O . LYS A 1 285 ? -14.772 2.380 -1.236 1.00 88.25 285 LYS A O 1
#

Nearest PDB structures (foldseek):
  4les-assembly1_A  TM=6.438E-01  e=3.777E-05  Bacillus anthracis
  7uz8-assembly1_Q  TM=3.685E-01  e=1.101E-01  Mus musculus
  7t6x-assembly1_B  TM=3.143E-01  e=2.573E-01  Homo sapiens

Solvent-accessible surface area (backbone atoms only — not comparable to full-atom values): 18462 Å² total; per-residue (Å²): 139,84,91,78,88,88,92,84,90,84,85,89,87,86,89,86,88,83,88,90,81,90,84,92,87,87,87,88,85,90,86,85,88,83,90,81,88,82,82,81,84,76,94,67,90,75,83,68,77,76,74,75,78,78,76,75,80,79,75,76,77,81,77,80,74,82,80,77,79,81,81,81,79,77,92,74,78,93,72,86,77,79,88,71,81,76,82,81,87,70,94,67,73,70,60,58,59,53,51,52,49,51,50,52,50,47,65,52,48,50,57,52,51,46,48,54,55,51,53,56,56,56,57,66,75,70,71,87,73,77,98,67,90,78,79,68,100,62,86,55,83,70,8,78,38,90,92,37,54,32,53,66,63,40,40,48,74,42,94,46,29,36,38,31,40,62,44,66,40,80,72,30,53,62,58,45,35,74,74,28,78,85,41,75,77,62,59,92,70,37,31,30,29,36,35,32,34,38,38,34,31,69,45,75,54,91,84,34,49,58,57,48,47,47,63,33,43,33,38,79,88,67,52,72,44,36,52,83,70,30,90,68,66,67,80,60,58,56,64,46,53,95,52,76,30,42,63,74,31,71,51,73,26,33,45,44,33,56,40,56,54,91,44,62,90,67,26,34,38,35,40,18,49,32,89,88,47,70,62,33,22,25,38,71,108

pLDDT: mean 73.88, std 24.1, range [30.81, 98.69]

Radius of gyration: 42.15 Å; Cα contacts (8 Å, |Δi|>4): 359; chains: 1; bounding box: 72×87×147 Å

Organism: NCBI:txid1190508

Mean predicted aligned error: 20.73 Å

Foldseek 3Di:
DDDDDDDDDDDDDDDDDDDDDDDDDDDDDDDDDDDDDDDDDDPDPPPPDPDDDDDDPDDPDPDDDDDDDDDDDDDDDDDDDPDDPDDPDDPPDPVVVVVVVVVVCCVVVVVVVVVVVVVVVVVVVPPDDDDDPPDDDDADDWLQDLVTAAEQQHWHDDDQKIKHFNAKDLACQVVQCVQPVPFDGFDVQKGKMKIKMKMWGQDAPPQADAWQKFKWKAFPVGDIWFLVQGPGDDPQADDRGDDGAHHGGMRIGMGMTIGRSVGSQSIWMWMARDPPGDTGTHHND

Sequence (285 aa):
MSSMYPPSGGRGNGQDNSEDNIPMSSPSDYYDYTSSGQSQAPFGQDYRAQSYAQQAPQQPYPQQAPQQPYPQQASGAYGVPPNQPMPKKGNGAAIGCVIAIVITLLLITIPVALFFYYFDKEIDSYTESKEVSVGGPGVSSGGESRDDTLPIGAWVESGEWRVSLDSVDLDANREIHDENEFNDPPKAGYVYVMAGLTVTYLGDDPQGDNPFVEVEWTNPDGTTFDDSDASVVIDDRFYSTGKTLYKGGTYTGKIVFEVPSATVDDSTIAIKPTISSEKRFFSVK